Protein AF-A0A0F8YTA8-F1 (afdb_monomer)

Mean predicted aligned error: 19.54 Å

Solvent-accessible surface area (backbone atoms only — not comparable to full-atom values): 17250 Å² total; per-residue (Å²): 142,87,85,76,71,74,65,62,60,63,63,50,64,78,60,64,80,52,54,94,91,43,50,26,46,56,98,83,42,32,31,73,70,29,36,57,67,60,44,35,76,72,58,43,74,63,79,44,73,39,82,94,70,47,30,36,32,28,75,12,65,94,73,44,18,78,34,32,38,34,30,40,41,91,88,75,34,33,26,51,31,43,36,39,27,60,56,67,89,45,48,56,68,58,51,27,68,76,57,69,53,76,77,61,72,44,77,50,62,49,100,83,53,18,26,33,37,34,32,65,86,38,17,37,34,46,33,30,71,29,68,45,79,87,33,45,42,54,32,36,29,30,28,30,70,69,80,64,78,88,80,72,90,68,84,91,66,82,81,48,75,43,45,40,48,54,37,62,53,56,35,36,53,67,36,77,33,42,36,40,39,34,46,42,95,38,41,52,44,17,32,42,33,34,26,50,65,89,51,62,71,87,55,59,67,64,68,47,69,48,66,33,46,34,54,52,74,48,80,45,69,36,53,82,65,67,46,54,26,27,42,36,31,27,47,44,54,74,85,48,54,68,55,63,70,26,62,27,61,67,30,38,31,33,87,57,56,93,47,93,59,41,43,56,48,30,33,47,21,33,43,71,65,38,64,67,55,31,52,52,28,51,74,59,56,38,54,62,77,51,56,45,101,87,67,46,30,29,68,53,32,45,66,67,54,74,78,83,71,92,80,127

Nearest PDB structures (foldseek):
  5gni-assembly1_A  TM=4.867E-01  e=1.541E-02  Homo sapiens
  5tvz-assembly1_A  TM=5.827E-01  e=5.805E-02  Saccharomyces cerevisiae
  2ibb-assembly1_A  TM=4.253E-01  e=1.366E-02  Drosophila melanogaster
  5gni-assembly1_B  TM=5.204E-01  e=1.061E-01  Homo sapiens
  6bcs-assembly1_A  TM=4.724E-01  e=7.388E-02  Homo sapiens

Foldseek 3Di:
DDDPPVPLVVLLPLLVVPDQPALLDDQNQHAPPDAPVNVCVRQNDFPDAPDVRQKTWTDCVVNQFPIWIFGADPPGRGTAKTKTFHPPFAAPVSVCVNQVFDAFPDWDADPVQWIWGHGPCSQKIFTFPHNDRRGTTRIMMNGHSDPDPDDDDDDDDDQDQKEWEWDDQEDEQFDKIKIWIASAPQDQAKKKFKDQPPDDQVDTDDMDGPHRDRTDMDIDTQHNDFHKMKMFIFPDPPVRPRDGSYIYDIRTYHDDQPDVCLLVQCLVCLLVVVVVSVVVSVVSVHDQQDADPVRDGSVRSNVPDPDPDPDD

pLDDT: mean 75.95, std 18.94, range [29.91, 97.25]

Secondary structure (DSSP, 8-state):
---SSTTHHHHHHHHTT--TT-TT-BTTB-TTT-BHHHHHHHH-S-SEEEGGGTEEEE--GGGTEEEEEEEE-TTT-BEEEEEEEESS-B-HHHHHHHHT--S-SEEEE-TTS-EEEEETTTTEEEEESSSSTTSPEEEEEE--S---S---S---------EEEEE-SEE-TT-EEEEEEES----TT-EEEEEETT--TT---SEEE-TT-SSEEEEEEPPSS-EEEEEEEE-STTTTTT-EEEEPPPEEES---SSTTHHHHHHHHHHHT-HHHHHHHHHTT--TT-B-TTS-BHHHHHHS--------

Radius of gyration: 30.87 Å; Cα contacts (8 Å, |Δi|>4): 614; chains: 1; bounding box: 57×60×96 Å

Sequence (312 aa):
MKAGILFAVTFALIFLTVIPGRAGKFAGIEPGRSTKEDVEAVLGAPLSTVSGGERYDYDGKRYQAKVISIRYSPEDFVVESIDIYPIPETFKGEYQDWFALEAPASTQKDERGRLVEYYFPQAVVLHYQGPTDVDPVEYFSHVPFEKREPEKTLEKVETEKSTLIASPSSVRPGDLITVKFSGVPGNPQDWIALYPAEAPGERYGEWYFLEGKTEGELSFTAPEKEGDYQFRLFADWPEGGYEAIAISDLIRVGIKPLTPGLDNELLKAAGEGDMEQVQKTLQARADVNTKGENGWTTVKAARGHVPPNLGV

Structure (mmCIF, N/CA/C/O backbone):
data_AF-A0A0F8YTA8-F1
#
_entry.id   AF-A0A0F8YTA8-F1
#
loop_
_atom_site.group_PDB
_atom_site.id
_atom_site.type_symbol
_atom_site.label_atom_id
_atom_site.label_alt_id
_atom_site.label_comp_id
_atom_site.label_asym_id
_atom_site.label_entity_id
_atom_site.label_seq_id
_atom_site.pdbx_PDB_ins_code
_atom_site.Cartn_x
_atom_site.Cartn_y
_atom_site.Cartn_z
_atom_site.occupancy
_atom_site.B_iso_or_equiv
_atom_site.auth_seq_id
_atom_site.auth_comp_id
_atom_site.auth_asym_id
_atom_site.auth_atom_id
_atom_site.pdbx_PDB_model_num
ATOM 1 N N . MET A 1 1 ? -27.019 -39.966 24.823 1.00 39.81 1 MET A N 1
ATOM 2 C CA . MET A 1 1 ? -25.938 -38.965 24.710 1.00 39.81 1 MET A CA 1
ATOM 3 C C . MET A 1 1 ? -26.391 -37.867 23.759 1.00 39.81 1 MET A C 1
ATOM 5 O O . MET A 1 1 ? -26.332 -38.036 22.553 1.00 39.81 1 MET A O 1
ATOM 9 N N . LYS A 1 2 ? -26.961 -36.796 24.316 1.00 37.22 2 LYS A N 1
ATOM 10 C CA . LYS A 1 2 ? -27.379 -35.566 23.630 1.00 37.22 2 LYS A CA 1
ATOM 11 C C . LYS A 1 2 ? -26.859 -34.424 24.505 1.00 37.22 2 LYS A C 1
ATOM 13 O O . LYS A 1 2 ? -27.434 -34.200 25.561 1.00 37.22 2 LYS A O 1
ATOM 18 N N . ALA A 1 3 ? -25.743 -33.802 24.128 1.00 34.22 3 ALA A N 1
ATOM 19 C CA . ALA A 1 3 ? -25.192 -32.637 24.838 1.00 34.22 3 ALA A CA 1
ATOM 20 C C . ALA A 1 3 ? -24.273 -31.735 23.979 1.00 34.22 3 ALA A C 1
ATOM 22 O O . ALA A 1 3 ? -23.683 -30.813 24.517 1.00 34.22 3 ALA A O 1
ATOM 23 N N . GLY A 1 4 ? -24.143 -31.969 22.663 1.00 35.22 4 GLY A N 1
ATOM 24 C CA . GLY A 1 4 ? -23.182 -31.234 21.818 1.00 35.22 4 GLY A CA 1
ATOM 25 C C . GLY A 1 4 ? -23.765 -30.172 20.878 1.00 35.22 4 GLY A C 1
ATOM 26 O O . GLY A 1 4 ? -23.019 -29.361 20.355 1.00 35.22 4 GLY A O 1
ATOM 27 N N . ILE A 1 5 ? -25.082 -30.149 20.646 1.00 36.03 5 ILE A N 1
ATOM 28 C CA . ILE A 1 5 ? -25.677 -29.336 19.560 1.00 36.03 5 ILE A CA 1
ATOM 29 C C . ILE A 1 5 ? -26.235 -27.992 20.064 1.00 36.03 5 ILE A C 1
ATOM 31 O O . ILE A 1 5 ? -26.462 -27.082 19.279 1.00 36.03 5 ILE A O 1
ATOM 35 N N . LEU A 1 6 ? -26.409 -27.811 21.378 1.00 30.12 6 LEU A N 1
ATOM 36 C CA . LEU A 1 6 ? -27.040 -26.598 21.917 1.00 30.12 6 LEU A CA 1
ATOM 37 C C . LEU A 1 6 ? -26.064 -25.426 22.149 1.00 30.12 6 LEU A C 1
ATOM 39 O O . LEU A 1 6 ? -26.522 -24.309 22.345 1.00 30.12 6 LEU A O 1
ATOM 43 N N . PHE A 1 7 ? -24.743 -25.647 22.113 1.00 39.44 7 PHE A N 1
ATOM 44 C CA . PHE A 1 7 ? -23.749 -24.584 22.347 1.00 39.44 7 PHE A CA 1
ATOM 45 C C . PHE A 1 7 ? -23.349 -23.834 21.065 1.00 39.44 7 PHE A C 1
ATOM 47 O O . PHE A 1 7 ? -23.161 -22.622 21.102 1.00 39.44 7 PHE A O 1
ATOM 54 N N . ALA A 1 8 ? -23.311 -24.519 19.916 1.00 37.81 8 ALA A N 1
ATOM 55 C CA . ALA A 1 8 ? -23.006 -23.896 18.624 1.00 37.81 8 ALA A CA 1
ATOM 56 C C . ALA A 1 8 ? -24.119 -22.941 18.141 1.00 37.81 8 ALA A C 1
ATOM 58 O O . ALA A 1 8 ? -23.845 -21.931 17.498 1.00 37.81 8 ALA A O 1
ATOM 59 N N . VAL A 1 9 ? -25.380 -23.216 18.501 1.00 33.34 9 VAL A N 1
ATOM 60 C CA . VAL A 1 9 ? -26.543 -22.424 18.056 1.00 33.34 9 VAL A CA 1
ATOM 61 C C . VAL A 1 9 ? -26.575 -21.029 18.698 1.00 33.34 9 VAL A C 1
ATOM 63 O O . VAL A 1 9 ? -27.023 -20.077 18.065 1.00 33.34 9 VAL A O 1
ATOM 66 N N . THR A 1 10 ? -26.052 -20.865 19.916 1.00 40.88 10 THR A N 1
ATOM 67 C CA . THR A 1 10 ? -26.002 -19.554 20.588 1.00 40.88 10 THR A CA 1
ATOM 68 C C . THR A 1 10 ? -24.860 -18.676 20.064 1.00 40.88 10 THR A C 1
ATOM 70 O O . THR A 1 10 ? -24.992 -17.456 20.045 1.00 40.88 10 THR A O 1
ATOM 73 N N . PHE A 1 11 ? -23.762 -19.287 19.600 1.00 44.81 11 PHE A N 1
ATOM 74 C CA . PHE A 1 11 ? -22.582 -18.584 19.082 1.00 44.81 11 PHE A CA 1
ATOM 75 C C . PHE A 1 11 ? -22.848 -17.937 17.713 1.00 44.81 11 PHE A C 1
ATOM 77 O O . PHE A 1 11 ? -22.485 -16.784 17.489 1.00 44.81 11 PHE A O 1
ATOM 84 N N . ALA A 1 12 ? -23.584 -18.631 16.837 1.00 43.88 12 ALA A N 1
ATOM 85 C CA . ALA A 1 12 ? -23.974 -18.108 15.528 1.00 43.88 12 ALA A CA 1
ATOM 86 C C . ALA A 1 12 ? -24.919 -16.891 15.621 1.00 43.88 12 ALA A C 1
ATOM 88 O O . ALA A 1 12 ? -24.873 -16.008 14.770 1.00 43.88 12 ALA A O 1
ATOM 89 N N . LEU A 1 13 ? -25.763 -16.807 16.660 1.00 39.72 13 LEU A N 1
ATOM 90 C CA . LEU A 1 13 ? -26.847 -15.817 16.745 1.00 39.72 13 LEU A CA 1
ATOM 91 C C . LEU A 1 13 ? -26.382 -14.366 16.982 1.00 39.72 13 LEU A C 1
ATOM 93 O O . LEU A 1 13 ? -27.148 -13.446 16.708 1.00 39.72 13 LEU A O 1
ATOM 97 N N . ILE A 1 14 ? -25.144 -14.144 17.442 1.00 48.53 14 ILE A N 1
ATOM 98 C CA . ILE A 1 14 ? -24.595 -12.791 17.678 1.00 48.53 14 ILE A CA 1
ATOM 99 C C . ILE A 1 14 ? -23.865 -12.244 16.434 1.00 48.53 14 ILE A C 1
ATOM 101 O O . ILE A 1 14 ? -23.824 -11.031 16.242 1.00 48.53 14 ILE A O 1
ATOM 105 N N . PHE A 1 15 ? -23.397 -13.116 15.533 1.00 45.66 15 PHE A N 1
ATOM 106 C CA . PHE A 1 15 ? -22.868 -12.738 14.212 1.00 45.66 15 PHE A CA 1
ATOM 107 C C . PHE A 1 15 ? -23.935 -12.794 13.093 1.00 45.66 15 PHE A C 1
ATOM 109 O O . PHE A 1 15 ? -23.676 -12.406 11.959 1.00 45.66 15 PHE A O 1
ATOM 116 N N . LEU A 1 16 ? -25.174 -13.204 13.393 1.00 35.91 16 LEU A N 1
ATOM 117 C CA . LEU A 1 16 ? -26.248 -13.459 12.413 1.00 35.91 16 LEU A CA 1
ATOM 118 C C . LEU A 1 16 ? -26.989 -12.217 11.879 1.00 35.91 16 LEU A C 1
ATOM 120 O O . LEU A 1 16 ? -28.078 -12.335 11.320 1.00 35.91 16 LEU A O 1
ATOM 124 N N . THR A 1 17 ? -26.401 -11.026 11.987 1.00 40.06 17 THR A N 1
ATOM 125 C CA . THR A 1 17 ? -26.752 -9.908 11.090 1.00 40.06 17 THR A CA 1
ATOM 126 C C . THR A 1 17 ? -25.738 -9.728 9.959 1.00 40.06 17 THR A C 1
ATOM 128 O O . THR A 1 17 ? -25.807 -8.742 9.224 1.00 40.06 17 THR A O 1
ATOM 131 N N . VAL A 1 18 ? -24.829 -10.691 9.756 1.00 41.81 18 VAL A N 1
ATOM 132 C CA . VAL A 1 18 ? -24.043 -10.792 8.523 1.00 41.81 18 VAL A CA 1
ATOM 133 C C . VAL A 1 18 ? -24.989 -11.217 7.400 1.00 41.81 18 VAL A C 1
ATOM 135 O O . VAL A 1 18 ? -25.277 -12.391 7.180 1.00 41.81 18 VAL A O 1
ATOM 138 N N . ILE A 1 19 ? -25.514 -10.222 6.688 1.00 41.28 19 ILE A N 1
ATOM 139 C CA . ILE A 1 19 ? -26.103 -10.432 5.366 1.00 41.28 19 ILE A CA 1
ATOM 140 C C . ILE A 1 19 ? -24.981 -11.025 4.497 1.00 41.28 19 ILE A C 1
ATOM 142 O O . ILE A 1 19 ? -23.899 -10.424 4.465 1.00 41.28 19 ILE A O 1
ATOM 146 N N . PRO A 1 20 ? -25.186 -12.165 3.809 1.00 38.88 20 PRO A N 1
ATOM 147 C CA . PRO A 1 20 ? -24.180 -12.717 2.905 1.00 38.88 20 PRO A CA 1
ATOM 148 C C . PRO A 1 20 ? -23.739 -11.621 1.923 1.00 38.88 20 PRO A C 1
ATOM 150 O O . PRO A 1 20 ? -24.556 -11.077 1.182 1.00 38.88 20 PRO A O 1
ATOM 153 N N . GLY A 1 21 ? -22.464 -11.224 2.018 1.00 41.56 21 GLY A N 1
ATOM 154 C CA . GLY A 1 21 ? -21.885 -10.070 1.316 1.00 41.56 21 GLY A CA 1
ATOM 155 C C . GLY A 1 21 ? -21.376 -8.912 2.195 1.00 41.56 21 GLY A C 1
ATOM 156 O O . GLY A 1 21 ? -20.874 -7.938 1.641 1.00 41.56 21 GLY A O 1
ATOM 157 N N . ARG A 1 22 ? -21.483 -8.969 3.536 1.00 52.34 22 ARG A N 1
ATOM 158 C CA . ARG A 1 22 ? -20.999 -7.903 4.450 1.00 52.34 22 ARG A CA 1
ATOM 159 C C . ARG A 1 22 ? -20.272 -8.411 5.706 1.00 52.34 22 ARG A C 1
ATOM 161 O O . ARG A 1 22 ? -20.520 -7.923 6.805 1.00 52.34 22 ARG A O 1
ATOM 168 N N . ALA A 1 23 ? -19.345 -9.357 5.557 1.00 56.25 23 ALA A N 1
ATOM 169 C CA . ALA A 1 23 ? -18.494 -9.804 6.667 1.00 56.25 23 ALA A CA 1
ATOM 170 C C . ALA A 1 23 ? -17.517 -8.714 7.169 1.00 56.25 23 ALA A C 1
ATOM 172 O O . ALA A 1 23 ? -16.942 -8.865 8.236 1.00 56.25 23 ALA A O 1
ATOM 173 N N . GLY A 1 24 ? -17.382 -7.578 6.473 1.00 62.28 24 GLY A N 1
ATOM 174 C CA . GLY A 1 24 ? -16.519 -6.463 6.882 1.00 62.28 24 GLY A CA 1
ATOM 175 C C . GLY A 1 24 ? -17.041 -5.600 8.036 1.00 62.28 24 GLY A C 1
ATOM 176 O O . GLY A 1 24 ? -16.355 -4.663 8.417 1.00 62.28 24 GLY A O 1
ATOM 177 N N . LYS A 1 25 ? -18.234 -5.858 8.594 1.00 79.88 25 LYS A N 1
ATOM 178 C CA . LYS A 1 25 ? -18.780 -5.079 9.723 1.00 79.88 25 LYS A CA 1
ATOM 179 C C . LYS A 1 25 ? -18.855 -5.908 10.996 1.00 79.88 25 LYS A C 1
ATOM 181 O O . LYS A 1 25 ? -19.259 -7.067 10.957 1.00 79.88 25 LYS A O 1
ATOM 186 N N . PHE A 1 26 ? -18.611 -5.264 12.131 1.00 86.19 26 PHE A N 1
ATOM 187 C CA . PHE A 1 26 ? -18.769 -5.855 13.453 1.00 86.19 26 PHE A CA 1
ATOM 188 C C . PHE A 1 26 ? -19.766 -5.050 14.285 1.00 86.19 26 PHE A C 1
ATOM 190 O O . PHE A 1 26 ? -19.549 -3.874 14.544 1.00 86.19 26 PHE A O 1
ATOM 197 N N . ALA A 1 27 ? -20.880 -5.664 14.697 1.00 84.81 27 ALA A N 1
ATOM 198 C CA . ALA A 1 27 ? -21.917 -5.005 15.505 1.00 84.81 27 ALA A CA 1
ATOM 199 C C . ALA A 1 27 ? -22.425 -3.654 14.931 1.00 84.81 27 ALA A C 1
ATOM 201 O O . ALA A 1 27 ? -22.870 -2.784 15.673 1.00 84.81 27 ALA A O 1
ATOM 202 N N . GLY A 1 28 ? -22.367 -3.479 13.604 1.00 82.88 28 GLY A N 1
ATOM 203 C CA . GLY A 1 28 ? -22.714 -2.230 12.912 1.00 82.88 28 GLY A CA 1
ATOM 204 C C . GLY A 1 28 ? -21.542 -1.265 12.694 1.00 82.88 28 GLY A C 1
ATOM 205 O O . GLY A 1 28 ? -21.668 -0.368 11.865 1.00 82.88 28 GLY A O 1
ATOM 206 N N . ILE A 1 29 ? -20.405 -1.494 13.354 1.00 88.88 29 ILE A N 1
ATOM 207 C CA . ILE A 1 29 ? -19.149 -0.767 13.160 1.00 88.88 29 ILE A CA 1
ATOM 208 C C . ILE A 1 29 ? -18.513 -1.243 11.851 1.00 88.88 29 ILE A C 1
ATOM 210 O O . ILE A 1 29 ? -18.324 -2.443 11.636 1.00 88.88 29 ILE A O 1
ATOM 214 N N . GLU A 1 30 ? -18.207 -0.306 10.962 1.00 87.69 30 GLU A N 1
ATOM 215 C CA . GLU A 1 30 ? -17.629 -0.554 9.643 1.00 87.69 30 GLU A CA 1
ATOM 216 C C . GLU A 1 30 ? -16.234 0.084 9.573 1.00 87.69 30 GLU A C 1
ATOM 218 O O . GLU A 1 30 ? -16.134 1.314 9.570 1.00 87.69 30 GLU A O 1
ATOM 223 N N . PRO A 1 31 ? -15.153 -0.715 9.513 1.00 84.12 31 PRO A N 1
ATOM 224 C CA . PRO A 1 31 ? -13.820 -0.199 9.237 1.00 84.12 31 PRO A CA 1
ATOM 225 C C . PRO A 1 31 ? -13.795 0.631 7.946 1.00 84.12 31 PRO A C 1
ATOM 227 O O . PRO A 1 31 ? -14.411 0.262 6.944 1.00 84.12 31 PRO A O 1
ATOM 230 N N . GLY A 1 32 ? -13.100 1.766 7.989 1.00 81.62 32 GLY A N 1
ATOM 231 C CA . GLY A 1 32 ? -13.041 2.777 6.933 1.00 81.62 32 GLY A CA 1
ATOM 232 C C . GLY A 1 32 ? -14.217 3.759 6.921 1.00 81.62 32 GLY A C 1
ATOM 233 O O . GLY A 1 32 ? -14.220 4.675 6.106 1.00 81.62 32 GLY A O 1
ATOM 234 N N . ARG A 1 33 ? -15.228 3.593 7.790 1.00 83.62 33 ARG A N 1
ATOM 235 C CA . ARG A 1 33 ? -16.385 4.510 7.859 1.00 83.62 33 ARG A CA 1
ATOM 236 C C . ARG A 1 33 ? -16.791 4.925 9.263 1.00 83.62 33 ARG A C 1
ATOM 238 O O . ARG A 1 33 ? -17.142 6.080 9.464 1.00 83.62 33 ARG A O 1
ATOM 245 N N . SER A 1 34 ? -16.810 3.995 10.210 1.00 86.62 34 SER A N 1
ATOM 246 C CA . SER A 1 34 ? -17.193 4.297 11.585 1.00 86.62 34 SER A CA 1
ATOM 247 C C . SER A 1 34 ? -16.107 5.104 12.279 1.00 86.62 34 SER A C 1
ATOM 249 O O . SER A 1 34 ? -14.920 4.821 12.128 1.00 86.62 34 SER A O 1
ATOM 251 N N . THR A 1 35 ? -16.526 6.085 13.062 1.00 89.06 35 THR A N 1
ATOM 252 C CA . THR A 1 35 ? -15.661 6.905 13.909 1.00 89.06 35 THR A CA 1
ATOM 253 C C . THR A 1 35 ? -15.545 6.302 15.305 1.00 89.06 35 THR A C 1
ATOM 255 O O . THR A 1 35 ? -16.308 5.413 15.694 1.00 89.06 35 THR A O 1
ATOM 258 N N . LYS A 1 36 ? -14.620 6.821 16.111 1.00 87.56 36 LYS A N 1
ATOM 259 C CA . LYS A 1 36 ? -14.536 6.483 17.536 1.00 87.56 36 LYS A CA 1
ATOM 260 C C . LYS A 1 36 ? -15.831 6.764 18.311 1.00 87.56 36 LYS A C 1
ATOM 262 O O . LYS A 1 36 ? -16.164 5.990 19.204 1.00 87.56 36 LYS A O 1
ATOM 267 N N . GLU A 1 37 ? -16.581 7.809 17.961 1.00 87.56 37 GLU A N 1
ATOM 268 C CA . GLU A 1 37 ? -17.878 8.097 18.591 1.00 87.56 37 GLU A CA 1
ATOM 269 C C . GLU A 1 37 ? -18.904 6.994 18.291 1.00 87.56 37 GLU A C 1
ATOM 271 O O . GLU A 1 37 ? -19.570 6.504 19.205 1.00 87.56 37 GLU A O 1
ATOM 276 N N . ASP A 1 38 ? -18.966 6.525 17.039 1.00 91.56 38 ASP A N 1
ATOM 277 C CA . ASP A 1 38 ? -19.830 5.401 16.651 1.00 91.56 38 ASP A CA 1
ATOM 278 C C . ASP A 1 38 ? -19.472 4.125 17.421 1.00 91.56 38 ASP A C 1
ATOM 280 O O . ASP A 1 38 ? -20.350 3.380 17.864 1.00 91.56 38 ASP A O 1
ATOM 284 N N . VAL A 1 39 ? -18.173 3.871 17.610 1.00 92.56 39 VAL A N 1
ATOM 285 C CA . VAL A 1 39 ? -17.699 2.727 18.394 1.00 92.56 39 VAL A CA 1
ATOM 286 C C . VAL A 1 39 ? -18.116 2.856 19.851 1.00 92.56 39 VAL A C 1
ATOM 288 O O . VAL A 1 39 ? -18.654 1.902 20.409 1.00 92.56 39 VAL A O 1
ATOM 291 N N . GLU A 1 40 ? -17.895 4.010 20.478 1.00 91.62 40 GLU A N 1
ATOM 292 C CA . GLU A 1 40 ? -18.234 4.221 21.888 1.00 91.62 40 GLU A CA 1
ATOM 293 C C . GLU A 1 40 ? -19.752 4.172 22.129 1.00 91.62 40 GLU A C 1
ATOM 295 O O . GLU A 1 40 ? -20.191 3.705 23.183 1.00 91.62 40 GLU A O 1
ATOM 300 N N . ALA A 1 41 ? -20.570 4.525 21.133 1.00 90.44 41 ALA A N 1
ATOM 301 C CA . ALA A 1 41 ? -22.018 4.324 21.174 1.00 90.44 41 ALA A CA 1
ATOM 302 C C . ALA A 1 41 ? -22.427 2.834 21.182 1.00 90.44 41 ALA A C 1
ATOM 304 O O . ALA A 1 41 ? -23.476 2.482 21.730 1.00 90.44 41 ALA A O 1
ATOM 305 N N . VAL A 1 42 ? -21.612 1.947 20.598 1.00 91.62 42 VAL A N 1
ATOM 306 C CA . VAL A 1 42 ? -21.887 0.501 20.481 1.00 91.62 42 VAL A CA 1
ATOM 307 C C . VAL A 1 42 ? -21.224 -0.319 21.595 1.00 91.62 42 VAL A C 1
ATOM 309 O O . VAL A 1 42 ? -21.844 -1.238 22.143 1.00 91.62 42 VAL A O 1
ATOM 312 N N . LEU A 1 43 ? -19.966 -0.017 21.917 1.00 90.38 43 LEU A N 1
ATOM 313 C CA . LEU A 1 43 ? -19.116 -0.779 22.840 1.00 90.38 43 LEU A CA 1
ATOM 314 C C . LEU A 1 43 ? -18.946 -0.107 24.209 1.00 90.38 43 LEU A C 1
ATOM 316 O O . LEU A 1 43 ? -18.491 -0.762 25.145 1.00 90.38 43 LEU A O 1
ATOM 320 N N . GLY A 1 44 ? -19.340 1.159 24.353 1.00 91.75 44 GLY A N 1
ATOM 321 C CA . GLY A 1 44 ? -19.045 1.965 25.535 1.00 91.75 44 GLY A CA 1
ATOM 322 C C . GLY A 1 44 ? -17.622 2.528 25.521 1.00 91.75 44 GLY A C 1
ATOM 323 O O . GLY A 1 44 ? -16.909 2.451 24.523 1.00 91.75 44 GLY A O 1
ATOM 324 N N . ALA A 1 45 ? -17.205 3.108 26.647 1.00 89.88 45 ALA A N 1
ATOM 325 C CA . ALA A 1 45 ? -15.868 3.678 26.789 1.00 89.88 45 ALA A CA 1
ATOM 326 C C . ALA A 1 45 ? -14.770 2.593 26.724 1.00 89.88 45 ALA A C 1
ATOM 328 O O . ALA A 1 45 ? -14.986 1.479 27.215 1.00 89.88 45 ALA A O 1
ATOM 329 N N . PRO A 1 46 ? -13.581 2.909 26.176 1.00 91.19 46 PRO A N 1
ATOM 330 C CA . PRO A 1 46 ? -12.467 1.969 26.149 1.00 91.19 46 PRO A CA 1
ATOM 331 C C . PRO A 1 46 ? -11.975 1.640 27.567 1.00 91.19 46 PRO A C 1
ATOM 333 O O . PRO A 1 46 ? -11.914 2.502 28.444 1.00 91.19 46 PRO A O 1
ATOM 336 N N . LEU A 1 47 ? -11.585 0.383 27.776 1.00 86.31 47 LEU A N 1
ATOM 337 C CA . LEU A 1 47 ? -10.968 -0.124 29.003 1.00 86.31 47 LEU A CA 1
ATOM 338 C C . LEU A 1 47 ? -9.536 0.392 29.171 1.00 86.31 47 LEU A C 1
ATOM 340 O O . LEU A 1 47 ? -9.109 0.699 30.284 1.00 86.31 47 LEU A O 1
ATOM 344 N N . SER A 1 48 ? -8.793 0.474 28.067 1.00 79.12 48 SER A N 1
ATOM 345 C CA . SER A 1 48 ? -7.416 0.964 28.047 1.00 79.12 48 SER A CA 1
ATOM 346 C C . SER A 1 48 ? -7.005 1.462 26.666 1.00 79.12 48 SER A C 1
ATOM 348 O O . SER A 1 48 ? -7.561 1.068 25.642 1.00 79.12 48 SER A O 1
ATOM 350 N N . THR A 1 49 ? -5.974 2.301 26.661 1.00 75.88 49 THR A N 1
ATOM 351 C CA . THR A 1 49 ? -5.239 2.698 25.462 1.00 75.88 49 THR A CA 1
ATOM 352 C C . THR A 1 49 ? -3.928 1.920 25.421 1.00 75.88 49 THR A C 1
ATOM 354 O O . THR A 1 49 ? -3.188 1.902 26.407 1.00 75.88 49 THR A O 1
ATOM 357 N N . VAL A 1 50 ? -3.638 1.284 24.293 1.00 61.50 50 VAL A N 1
ATOM 358 C CA . VAL A 1 50 ? -2.455 0.445 24.068 1.00 61.50 50 VAL A CA 1
ATOM 359 C C . VAL A 1 50 ? -1.614 1.059 22.945 1.00 61.50 50 VAL A C 1
ATOM 361 O O . VAL A 1 50 ? -2.105 1.861 22.150 1.00 61.50 50 VAL A O 1
ATOM 364 N N . SER A 1 51 ? -0.321 0.726 22.907 1.00 56.62 51 SER A N 1
ATOM 365 C CA . SER A 1 51 ? 0.607 1.167 21.852 1.00 56.62 51 SER A CA 1
ATOM 366 C C . SER A 1 51 ? 0.633 2.688 21.650 1.00 56.62 51 SER A C 1
ATOM 368 O O . SER A 1 51 ? 0.531 3.182 20.538 1.00 56.62 51 SER A O 1
ATOM 370 N N . GLY A 1 52 ? 0.716 3.459 22.740 1.00 56.41 52 GLY A N 1
ATOM 371 C CA . GLY A 1 52 ? 0.938 4.908 22.658 1.00 56.41 52 GLY A CA 1
ATOM 372 C C . GLY A 1 52 ? -0.232 5.749 22.130 1.00 56.41 52 GLY A C 1
ATOM 373 O O . GLY A 1 52 ? -0.026 6.928 21.870 1.00 56.41 52 GLY A O 1
ATOM 374 N N . GLY A 1 53 ? -1.444 5.194 22.006 1.00 62.72 53 GLY A N 1
ATOM 375 C CA . GLY A 1 53 ? -2.607 5.924 21.475 1.00 62.72 53 GLY A CA 1
ATOM 376 C C . GLY A 1 53 ? -3.219 5.310 20.223 1.00 62.72 53 GLY A C 1
ATOM 377 O O . GLY A 1 53 ? -4.341 5.656 19.876 1.00 62.72 53 GLY A O 1
ATOM 378 N N . GLU A 1 54 ? -2.510 4.387 19.576 1.00 67.88 54 GLU A N 1
ATOM 379 C CA . GLU A 1 54 ? -2.913 3.823 18.284 1.00 67.88 54 GLU A CA 1
ATOM 380 C C . GLU A 1 54 ? -4.018 2.769 18.404 1.00 67.88 54 GLU A C 1
ATOM 382 O O . GLU A 1 54 ? -4.807 2.590 17.476 1.00 67.88 54 GLU A O 1
ATOM 387 N N . ARG A 1 55 ? -4.092 2.057 19.538 1.00 81.94 55 ARG A N 1
ATOM 388 C CA . ARG A 1 55 ? -5.114 1.032 19.781 1.00 81.94 55 ARG A CA 1
ATOM 389 C C . ARG A 1 55 ? -5.878 1.279 21.069 1.00 81.94 55 ARG A C 1
ATOM 391 O O . ARG A 1 55 ? -5.311 1.688 22.081 1.00 81.94 55 ARG A O 1
ATOM 398 N N . TYR A 1 56 ? -7.166 0.971 21.035 1.00 87.25 56 TYR A N 1
ATOM 399 C CA . TYR A 1 56 ? -8.065 1.072 22.176 1.00 87.25 56 TYR A CA 1
ATOM 400 C C . TYR A 1 56 ? -8.748 -0.266 22.402 1.00 87.25 56 TYR A C 1
ATOM 402 O O . TYR A 1 56 ? -9.332 -0.838 21.481 1.00 87.25 56 TYR A O 1
ATOM 410 N N . ASP A 1 57 ? -8.686 -0.740 23.637 1.00 91.12 57 ASP A N 1
ATOM 411 C CA . ASP A 1 57 ? -9.275 -2.008 24.035 1.00 91.12 57 ASP A CA 1
ATOM 412 C C . ASP A 1 57 ? -10.656 -1.769 24.643 1.00 91.12 57 ASP A C 1
ATOM 414 O O . ASP A 1 57 ? -10.818 -0.934 25.530 1.00 91.12 57 ASP A O 1
ATOM 418 N N . TYR A 1 58 ? -11.648 -2.521 24.183 1.00 92.75 58 TYR A N 1
ATOM 419 C CA . TYR A 1 58 ? -13.048 -2.449 24.597 1.00 92.75 58 TYR A CA 1
ATOM 420 C C . TYR A 1 58 ? -13.498 -3.774 25.223 1.00 92.75 58 TYR A C 1
ATOM 422 O O . TYR A 1 58 ? -12.933 -4.839 24.943 1.00 92.75 58 TYR A O 1
ATOM 430 N N . ASP A 1 59 ? -14.541 -3.721 26.060 1.00 89.12 59 ASP A N 1
ATOM 431 C CA . ASP A 1 59 ? -15.112 -4.919 26.684 1.00 89.12 59 ASP A CA 1
ATOM 432 C C . ASP A 1 59 ? -15.721 -5.858 25.629 1.00 89.12 59 ASP A C 1
ATOM 434 O O . ASP A 1 59 ? -16.754 -5.582 25.014 1.00 89.12 59 ASP A O 1
ATOM 438 N N . GLY A 1 60 ? -15.074 -7.008 25.441 1.00 88.75 60 GLY A N 1
ATOM 439 C CA . GLY A 1 60 ? -15.498 -8.050 24.513 1.00 88.75 60 GLY A CA 1
ATOM 440 C C . GLY A 1 60 ? -16.545 -9.008 25.076 1.00 88.75 60 GLY A C 1
ATOM 441 O O . GLY A 1 60 ? -17.080 -9.830 24.328 1.00 88.75 60 GLY A O 1
ATOM 442 N N . LYS A 1 61 ? -16.879 -8.932 26.372 1.00 87.62 61 LYS A N 1
ATOM 443 C CA . LYS A 1 61 ? -17.664 -9.966 27.065 1.00 87.62 61 LYS A CA 1
ATOM 444 C C . LYS A 1 61 ? -19.046 -10.185 26.455 1.00 87.62 61 LYS A C 1
ATOM 446 O O . LYS A 1 61 ? -19.494 -11.327 26.355 1.00 87.62 61 LYS A O 1
ATOM 451 N N . ARG A 1 62 ? -19.710 -9.11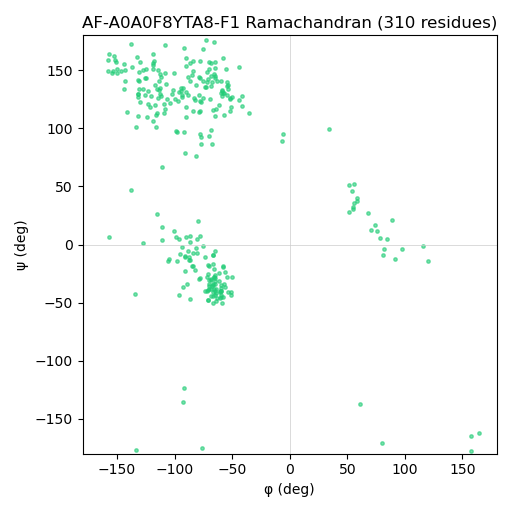1 26.006 1.00 83.56 62 ARG A N 1
ATOM 452 C CA . ARG A 1 62 ? -21.012 -9.184 25.310 1.00 83.56 62 ARG A CA 1
ATOM 453 C C . ARG A 1 62 ? -20.937 -9.982 24.003 1.00 83.56 62 ARG A C 1
ATOM 455 O O . ARG A 1 62 ? -21.941 -10.542 23.574 1.00 83.56 62 ARG A O 1
ATOM 462 N N . TYR A 1 63 ? -19.751 -10.051 23.410 1.00 83.62 63 TYR A N 1
ATOM 463 C CA . TYR A 1 63 ? -19.470 -10.671 22.120 1.00 83.62 63 TYR A CA 1
ATOM 464 C C . TYR A 1 63 ? -18.634 -11.948 22.253 1.00 83.62 63 TYR A C 1
ATOM 466 O O . TYR A 1 63 ? -18.094 -12.425 21.262 1.00 83.62 63 TYR A O 1
ATOM 474 N N . GLN A 1 64 ? -18.530 -12.509 23.467 1.00 83.94 64 GLN A N 1
ATOM 475 C CA . GLN A 1 64 ? -17.723 -13.704 23.750 1.00 83.94 64 GLN A CA 1
ATOM 476 C C . GLN A 1 64 ? -16.254 -13.546 23.325 1.00 83.94 64 GLN A C 1
ATOM 478 O O . GLN A 1 64 ? -15.591 -14.509 22.954 1.00 83.94 64 GLN A O 1
ATOM 483 N N . ALA A 1 65 ? -15.732 -12.325 23.401 1.00 88.62 65 ALA A N 1
ATOM 484 C CA . ALA A 1 65 ? -14.330 -12.027 23.175 1.00 88.62 65 ALA A CA 1
ATOM 485 C C . ALA A 1 65 ? -13.650 -11.677 24.505 1.00 88.62 65 ALA A C 1
ATOM 487 O O . ALA A 1 65 ? -14.266 -11.084 25.393 1.00 88.62 65 ALA A O 1
ATOM 488 N N . LYS A 1 66 ? -12.365 -12.026 24.639 1.00 88.94 66 LYS A N 1
ATOM 489 C CA . LYS A 1 66 ? -11.507 -11.567 25.746 1.00 88.94 66 LYS A CA 1
ATOM 490 C C . LYS A 1 66 ? -11.427 -10.046 25.740 1.00 88.94 66 LYS A C 1
ATOM 492 O O . LYS A 1 66 ? -11.537 -9.417 26.784 1.00 88.94 66 LYS A O 1
ATOM 497 N N . VAL A 1 67 ? -11.234 -9.491 24.548 1.00 90.00 67 VAL A N 1
ATOM 498 C CA . VAL A 1 67 ? -11.099 -8.065 24.277 1.00 90.00 67 VAL A CA 1
ATOM 499 C C . VAL A 1 67 ? -11.436 -7.813 22.810 1.00 90.00 67 VAL A C 1
ATOM 501 O O . VAL A 1 67 ? -11.222 -8.686 21.960 1.00 90.00 67 VAL A O 1
ATOM 504 N N . ILE A 1 68 ? -11.977 -6.632 22.528 1.00 92.75 68 ILE A N 1
ATOM 505 C CA . ILE A 1 68 ? -12.086 -6.087 21.174 1.00 92.75 68 ILE A CA 1
ATOM 506 C C . ILE A 1 68 ? -11.098 -4.930 21.106 1.00 92.75 68 ILE A C 1
ATOM 508 O O . ILE A 1 68 ? -11.277 -3.939 21.808 1.00 92.75 68 ILE A O 1
ATOM 512 N N . SER A 1 69 ? -10.046 -5.062 20.308 1.00 92.25 69 SER A N 1
ATOM 513 C CA . SER A 1 69 ? -9.022 -4.027 20.171 1.00 92.25 69 SER A CA 1
ATOM 514 C C . SER A 1 69 ? -9.212 -3.302 18.851 1.00 92.25 69 SER A C 1
ATOM 516 O O . SER A 1 69 ? -9.149 -3.924 17.793 1.00 92.25 69 SER A O 1
ATOM 518 N N . ILE A 1 70 ? -9.415 -1.990 18.879 1.00 92.94 70 ILE A N 1
ATOM 519 C CA . ILE A 1 70 ? -9.668 -1.188 17.678 1.00 92.94 70 ILE A CA 1
ATOM 520 C C . ILE A 1 70 ? -8.494 -0.256 17.427 1.00 92.94 70 ILE A C 1
ATOM 522 O O . ILE A 1 70 ? -8.057 0.455 18.334 1.00 92.94 70 ILE A O 1
ATOM 526 N N . ARG A 1 71 ? -7.997 -0.268 16.189 1.00 87.69 71 ARG A N 1
ATOM 527 C CA . ARG A 1 71 ? -7.067 0.743 15.687 1.00 87.69 71 ARG A CA 1
ATOM 528 C C . ARG A 1 71 ? -7.859 1.849 15.012 1.00 87.69 71 ARG A C 1
ATOM 530 O O . ARG A 1 71 ? -8.751 1.557 14.214 1.00 87.69 71 ARG A O 1
ATOM 537 N N . TYR A 1 72 ? -7.505 3.090 15.312 1.00 84.19 72 TYR A N 1
ATOM 538 C CA . TYR A 1 72 ? -8.060 4.256 14.639 1.00 84.19 72 TYR A CA 1
ATOM 539 C C . TYR A 1 72 ? -6.984 4.983 13.846 1.00 84.19 72 TYR A C 1
ATOM 541 O O . TYR A 1 72 ? -5.825 5.004 14.260 1.00 84.19 72 TYR A O 1
ATOM 549 N N . SER A 1 73 ? -7.403 5.631 12.765 1.00 81.12 73 SER A N 1
ATOM 550 C CA . SER A 1 73 ? -6.590 6.609 12.056 1.00 81.12 73 SER A CA 1
ATOM 551 C C . SER A 1 73 ? -6.204 7.736 13.023 1.00 81.12 73 SER A C 1
ATOM 553 O O . SER A 1 73 ? -7.065 8.241 13.758 1.00 81.12 73 SER A O 1
ATOM 555 N N . PRO A 1 74 ? -4.925 8.143 13.054 1.00 75.25 74 PRO A N 1
ATOM 556 C CA . PRO A 1 74 ? -4.449 9.169 13.975 1.00 75.25 74 PRO A CA 1
ATOM 557 C C . PRO A 1 74 ? -4.980 10.568 13.635 1.00 75.25 74 PRO A C 1
ATOM 559 O O . PRO A 1 74 ? -4.932 11.455 14.486 1.00 75.25 74 PRO A O 1
ATOM 562 N N . GLU A 1 75 ? -5.459 10.781 12.405 1.00 77.88 75 GLU A N 1
ATOM 563 C CA . GLU A 1 75 ? -5.888 12.097 11.927 1.00 77.88 75 GLU A CA 1
ATOM 564 C C . GLU A 1 75 ? -7.351 12.398 12.265 1.00 77.88 75 GLU A C 1
ATOM 566 O O . GLU A 1 75 ? -7.671 13.487 12.743 1.00 77.88 75 GLU A O 1
ATOM 571 N N . ASP A 1 76 ? -8.239 11.437 12.016 1.00 80.38 76 ASP A N 1
ATOM 572 C CA . ASP A 1 76 ? -9.694 11.625 12.044 1.00 80.38 76 ASP A CA 1
ATOM 573 C C . ASP A 1 76 ? -10.433 10.617 12.937 1.00 80.38 76 ASP A C 1
ATOM 575 O O . ASP A 1 76 ? -11.657 10.672 13.059 1.00 80.38 76 ASP A O 1
ATOM 579 N N . PHE A 1 77 ? -9.702 9.721 13.606 1.00 84.19 77 PHE A N 1
ATOM 580 C CA . PHE A 1 77 ? -10.251 8.670 14.460 1.00 84.19 77 PHE A CA 1
ATOM 581 C C . PHE A 1 77 ? -11.277 7.760 13.760 1.00 84.19 77 PHE A C 1
ATOM 583 O O . PHE A 1 77 ? -12.188 7.225 14.405 1.00 84.19 77 PHE A O 1
ATOM 590 N N . VAL A 1 78 ? -11.132 7.555 12.449 1.00 86.56 78 VAL A N 1
ATOM 591 C CA . VAL A 1 78 ? -11.879 6.529 11.712 1.00 86.56 78 VAL A CA 1
ATOM 592 C C . VAL A 1 78 ? -11.304 5.147 12.024 1.00 86.56 78 VAL A C 1
ATOM 594 O O . VAL A 1 78 ? -10.096 4.977 12.171 1.00 86.56 78 VAL A O 1
ATOM 597 N N . VAL A 1 79 ? -12.168 4.141 12.163 1.00 87.81 79 VAL A N 1
ATOM 598 C CA . VAL A 1 79 ? -11.784 2.753 12.457 1.00 87.81 79 VAL A CA 1
ATOM 599 C C . VAL A 1 79 ? -10.956 2.176 11.307 1.00 87.81 79 VAL A C 1
ATOM 601 O O . VAL A 1 79 ? -11.473 1.982 10.211 1.00 87.81 79 VAL A O 1
ATOM 604 N N . GLU A 1 80 ? -9.700 1.820 11.563 1.00 85.88 80 GLU A N 1
ATOM 605 C CA . GLU A 1 80 ? -8.817 1.157 10.592 1.00 85.88 80 GLU A CA 1
ATOM 606 C C . GLU A 1 80 ? -8.857 -0.367 10.698 1.00 85.88 80 GLU A C 1
ATOM 608 O O . GLU A 1 80 ? -8.746 -1.064 9.694 1.00 85.88 80 GLU A O 1
ATOM 613 N N . SER A 1 81 ? -8.981 -0.912 11.909 1.00 90.31 81 SER A N 1
ATOM 614 C CA . SER A 1 81 ? -9.151 -2.353 12.111 1.00 90.31 81 SER A CA 1
ATOM 615 C C . SER A 1 81 ? -9.862 -2.646 13.423 1.00 90.31 81 SER A C 1
ATOM 617 O O . SER A 1 81 ? -9.691 -1.926 14.410 1.00 90.31 81 SER A O 1
ATOM 619 N N . ILE A 1 82 ? -10.640 -3.727 13.441 1.00 93.19 82 ILE A N 1
ATOM 620 C CA . ILE A 1 82 ? -11.283 -4.261 14.646 1.00 93.19 82 ILE A CA 1
ATOM 621 C C . ILE A 1 82 ? -10.737 -5.667 14.859 1.00 93.19 82 ILE A C 1
ATOM 623 O O . ILE A 1 82 ? -11.114 -6.579 14.127 1.00 93.19 82 ILE A O 1
ATOM 627 N N . ASP A 1 83 ? -9.868 -5.837 15.850 1.00 94.25 83 ASP A N 1
ATOM 628 C CA . ASP A 1 83 ? -9.248 -7.118 16.185 1.00 94.25 83 ASP A CA 1
ATOM 629 C C . ASP A 1 83 ? -10.039 -7.763 17.331 1.00 94.25 83 ASP A C 1
ATOM 631 O O . ASP A 1 83 ? -10.236 -7.164 18.394 1.00 94.25 83 ASP A O 1
ATOM 635 N N . ILE A 1 84 ? -10.517 -8.986 17.116 1.00 93.19 84 ILE A N 1
ATOM 636 C CA . ILE A 1 84 ? -11.389 -9.705 18.046 1.00 93.19 84 ILE A CA 1
ATOM 637 C C . ILE A 1 84 ? -10.674 -10.961 18.532 1.00 93.19 84 ILE A C 1
ATOM 639 O O . ILE A 1 84 ? -10.349 -11.850 17.746 1.00 93.19 84 ILE A O 1
ATOM 643 N N . TYR A 1 85 ? -10.477 -11.045 19.848 1.00 90.44 85 TYR A N 1
ATOM 644 C CA . TYR A 1 85 ? -9.827 -12.173 20.518 1.00 90.44 85 TYR A CA 1
ATOM 645 C C . TYR A 1 85 ? -10.892 -13.121 21.090 1.00 90.44 85 TYR A C 1
ATOM 647 O O . TYR A 1 85 ? -11.411 -12.850 22.178 1.00 90.44 85 TYR A O 1
ATOM 655 N N . PRO A 1 86 ? -11.263 -14.210 20.396 1.00 87.38 86 PRO A N 1
ATOM 656 C CA . PRO A 1 86 ? -12.421 -15.033 20.751 1.00 87.38 86 PRO A CA 1
ATOM 657 C C . PRO A 1 86 ? -12.234 -15.851 22.043 1.00 87.38 86 PRO A C 1
ATOM 659 O O . PRO A 1 86 ? -11.120 -16.174 22.472 1.00 87.38 86 PRO A O 1
ATOM 662 N N . ILE A 1 87 ? -13.364 -16.221 22.651 1.00 82.44 87 ILE A N 1
ATOM 663 C CA . ILE A 1 87 ? -13.494 -17.273 23.666 1.00 82.44 87 ILE A CA 1
ATOM 664 C C . ILE A 1 87 ? -14.680 -18.174 23.267 1.00 82.44 87 ILE A C 1
ATOM 666 O O . ILE A 1 87 ? -15.788 -17.658 23.122 1.00 82.44 87 ILE A O 1
ATOM 670 N N . PRO A 1 88 ? -14.518 -19.509 23.175 1.00 86.12 88 PRO A N 1
ATOM 671 C CA . PRO A 1 88 ? -13.301 -20.284 23.419 1.00 86.12 88 PRO A CA 1
ATOM 672 C C . PRO A 1 88 ? -12.291 -20.173 22.265 1.00 86.12 88 PRO A C 1
ATOM 674 O O . PRO A 1 88 ? -12.469 -19.417 21.314 1.00 86.12 88 PRO A O 1
ATOM 677 N N . GLU A 1 89 ? -11.205 -20.931 22.375 1.00 85.94 89 GLU A N 1
ATOM 678 C CA . GLU A 1 89 ? -10.281 -21.156 21.268 1.00 85.94 89 GLU A CA 1
ATOM 679 C C . GLU A 1 89 ? -11.030 -21.674 20.030 1.00 85.94 89 GLU A C 1
ATOM 681 O O . GLU A 1 89 ? -11.904 -22.532 20.145 1.00 85.94 89 GLU A O 1
ATOM 686 N N . THR A 1 90 ? -10.726 -21.092 18.870 1.00 89.69 90 THR A N 1
ATOM 687 C CA . THR A 1 90 ? -11.495 -21.260 17.631 1.00 89.69 90 THR A CA 1
ATOM 688 C C . THR A 1 90 ? -10.548 -21.589 16.479 1.00 89.69 90 THR A C 1
ATOM 690 O O . THR A 1 90 ? -9.460 -21.014 16.398 1.00 89.69 90 THR A O 1
ATOM 693 N N . PHE A 1 91 ? -10.955 -22.484 15.580 1.00 94.19 91 PHE A N 1
ATOM 694 C CA . PHE A 1 91 ? -10.161 -22.906 14.428 1.00 94.19 91 PHE A CA 1
ATOM 695 C C . PHE A 1 91 ? -10.729 -22.346 13.119 1.00 94.19 91 PHE A C 1
ATOM 697 O O . PHE A 1 91 ? -11.784 -21.717 13.074 1.00 94.19 91 PHE A O 1
ATOM 704 N N . LYS A 1 92 ? -9.983 -22.531 12.025 1.00 93.81 92 LYS A N 1
ATOM 705 C CA . LYS A 1 92 ? -10.322 -22.013 10.691 1.00 93.81 92 LYS A CA 1
ATOM 706 C C . LYS A 1 92 ? -11.723 -22.421 10.222 1.00 93.81 92 LYS A C 1
ATOM 708 O O . LYS A 1 92 ? -12.422 -21.592 9.647 1.00 93.81 92 LYS A O 1
ATOM 713 N N . GLY A 1 93 ? -12.125 -23.669 10.472 1.00 90.00 93 GLY A N 1
ATOM 714 C CA . GLY A 1 93 ? -13.403 -24.213 9.999 1.00 90.00 93 GLY A CA 1
ATOM 715 C C . GLY A 1 93 ? -14.606 -23.431 10.521 1.00 90.00 93 GLY A C 1
ATOM 716 O O . GLY A 1 93 ? -15.524 -23.125 9.767 1.00 90.00 93 GLY A O 1
ATOM 717 N N . GLU A 1 94 ? -14.561 -23.006 11.780 1.00 88.12 94 GLU A N 1
ATOM 718 C CA . GLU A 1 94 ? -15.611 -22.191 12.376 1.00 88.12 94 GLU A CA 1
ATOM 719 C C . GLU A 1 94 ? -15.738 -20.826 11.687 1.00 88.12 94 GLU A C 1
ATOM 721 O O . GLU A 1 94 ? -16.847 -20.394 11.388 1.00 88.12 94 GLU A O 1
ATOM 726 N N . TYR A 1 95 ? -14.624 -20.166 11.355 1.00 90.31 95 TYR A N 1
ATOM 727 C CA . TYR A 1 95 ? -14.654 -18.898 10.615 1.00 90.31 95 TYR A CA 1
ATOM 728 C C . TYR A 1 95 ? -15.146 -19.064 9.180 1.00 90.31 95 TYR A C 1
ATOM 730 O O . TYR A 1 95 ? -15.855 -18.189 8.676 1.00 90.31 95 TYR A O 1
ATOM 738 N N . GLN A 1 96 ? -14.798 -20.179 8.531 1.00 89.75 96 GLN A N 1
ATOM 739 C CA . GLN A 1 96 ? -15.326 -20.523 7.212 1.00 89.75 96 GLN A CA 1
ATOM 740 C C . GLN A 1 96 ? -16.849 -20.640 7.251 1.00 89.75 96 GLN A C 1
ATOM 742 O O . GLN A 1 96 ? -17.512 -20.058 6.394 1.00 89.75 96 GLN A O 1
ATOM 747 N N . ASP A 1 97 ? -17.401 -21.281 8.281 1.00 84.38 97 ASP A N 1
ATOM 748 C CA . ASP A 1 97 ? -18.848 -21.380 8.472 1.00 84.38 97 ASP A CA 1
ATOM 749 C C . ASP A 1 97 ? -19.487 -20.025 8.822 1.00 84.38 97 ASP A C 1
ATOM 751 O O . ASP A 1 97 ? -20.530 -19.666 8.273 1.00 84.38 97 ASP A O 1
ATOM 755 N N . TRP A 1 98 ? -18.877 -19.247 9.723 1.00 82.56 98 TRP A N 1
ATOM 756 C CA . TRP A 1 98 ? -19.450 -17.984 10.210 1.00 82.56 98 TRP A CA 1
ATOM 757 C C . TRP A 1 98 ? -19.462 -16.878 9.158 1.00 82.56 98 TRP A C 1
ATOM 759 O O . TRP A 1 98 ? -20.420 -16.106 9.091 1.00 82.56 98 TRP A O 1
ATOM 769 N N . PHE A 1 99 ? -18.411 -16.789 8.345 1.00 83.75 99 PHE A N 1
ATOM 770 C CA . PHE A 1 99 ? -18.235 -15.706 7.375 1.00 83.75 99 PHE A CA 1
ATOM 771 C C . PHE A 1 99 ? -18.356 -16.159 5.919 1.00 83.75 99 PHE A C 1
ATOM 773 O O . PHE A 1 99 ? -18.176 -15.335 5.021 1.00 83.75 99 PHE A O 1
ATOM 780 N N . ALA A 1 100 ? -18.674 -17.437 5.677 1.00 85.62 100 ALA A N 1
ATOM 781 C CA . ALA A 1 100 ? -18.653 -18.043 4.347 1.00 85.62 100 ALA A CA 1
ATOM 782 C C . ALA A 1 100 ? -17.302 -17.797 3.644 1.00 85.62 100 ALA A C 1
ATOM 784 O O . ALA A 1 100 ? -17.247 -17.267 2.530 1.00 85.62 100 ALA A O 1
ATOM 785 N N . LEU A 1 101 ? -16.202 -18.108 4.343 1.00 86.38 101 LEU A N 1
ATOM 786 C CA . LEU A 1 101 ? -14.851 -17.945 3.801 1.00 86.38 101 LEU A CA 1
ATOM 787 C C . LEU A 1 101 ? -14.518 -19.107 2.861 1.00 86.38 101 LEU A C 1
ATOM 789 O O . LEU A 1 101 ? -14.636 -20.273 3.235 1.00 86.38 101 LEU A O 1
ATOM 793 N N . GLU A 1 102 ? -14.061 -18.776 1.656 1.00 87.88 102 GLU A N 1
ATOM 794 C CA . GLU A 1 102 ? -13.560 -19.750 0.683 1.00 87.88 102 GLU A CA 1
ATOM 795 C C . GLU A 1 102 ? -12.034 -19.911 0.816 1.00 87.88 102 GLU A C 1
ATOM 797 O O . GLU A 1 102 ? -11.509 -20.033 1.924 1.00 87.88 102 GLU A O 1
ATOM 802 N N . ALA A 1 103 ? -11.298 -19.941 -0.298 1.00 88.75 103 ALA A N 1
ATOM 803 C CA . ALA A 1 103 ? -9.844 -19.881 -0.272 1.00 88.75 103 ALA A CA 1
ATOM 804 C C . ALA A 1 103 ? -9.373 -18.471 0.136 1.00 88.75 103 ALA A C 1
ATOM 806 O O . ALA A 1 103 ? -9.979 -17.483 -0.290 1.00 88.75 103 ALA A O 1
ATOM 807 N N . PRO A 1 104 ? -8.292 -18.350 0.926 1.00 85.94 104 PRO A N 1
ATOM 808 C CA . PRO A 1 104 ? -7.728 -17.047 1.240 1.00 85.94 104 PRO A CA 1
ATOM 809 C C . PRO A 1 104 ? -7.217 -16.370 -0.038 1.00 85.94 104 PRO A C 1
ATOM 811 O O . PRO A 1 104 ? -6.608 -17.002 -0.900 1.00 85.94 104 PRO A O 1
ATOM 814 N N . ALA A 1 105 ? -7.431 -15.061 -0.136 1.00 78.00 105 ALA A N 1
ATOM 815 C CA . ALA A 1 105 ? -6.885 -14.223 -1.198 1.00 78.00 105 ALA A CA 1
ATOM 816 C C . ALA A 1 105 ? -5.357 -14.081 -1.084 1.00 78.00 105 ALA A C 1
ATOM 818 O O . ALA A 1 105 ? -4.670 -13.899 -2.087 1.00 78.00 105 ALA A O 1
ATOM 819 N N . SER A 1 106 ? -4.818 -14.154 0.137 1.00 76.94 106 SER A N 1
ATOM 820 C CA . SER A 1 106 ? -3.378 -14.148 0.399 1.00 76.94 106 SER A CA 1
ATOM 821 C C . SER A 1 106 ? -3.053 -14.870 1.704 1.00 76.94 106 SER A C 1
ATOM 823 O O . SER A 1 106 ? -3.838 -14.848 2.655 1.00 76.94 106 SER A O 1
ATOM 825 N N . THR A 1 107 ? -1.868 -15.471 1.755 1.00 86.31 107 THR A N 1
ATOM 826 C CA . THR A 1 107 ? -1.345 -16.193 2.914 1.00 86.31 107 THR A CA 1
ATOM 827 C C . THR A 1 107 ? 0.084 -15.746 3.192 1.00 86.31 107 THR A C 1
ATOM 829 O O . THR A 1 107 ? 0.922 -15.740 2.291 1.00 86.31 107 THR A O 1
ATOM 832 N N . GLN A 1 108 ? 0.371 -15.380 4.440 1.00 82.12 108 GLN A N 1
ATOM 833 C CA . GLN A 1 108 ? 1.652 -14.809 4.862 1.00 82.12 108 GLN A CA 1
ATOM 834 C C . GLN A 1 108 ? 2.120 -15.394 6.201 1.00 82.12 108 GLN A C 1
ATOM 836 O O . GLN A 1 108 ? 1.392 -16.142 6.864 1.00 82.12 108 GLN A O 1
ATOM 841 N N . LYS A 1 109 ? 3.355 -15.054 6.591 1.00 88.00 109 LYS A N 1
ATOM 842 C CA . LYS A 1 109 ? 3.885 -15.260 7.941 1.00 88.00 109 LYS A CA 1
ATOM 843 C C . LYS A 1 109 ? 4.118 -13.917 8.611 1.00 88.00 109 LYS A C 1
ATOM 845 O O . LYS A 1 109 ? 4.681 -13.029 7.979 1.00 88.00 109 LYS A O 1
ATOM 850 N N . ASP A 1 110 ? 3.699 -13.780 9.865 1.00 75.62 110 ASP A N 1
ATOM 851 C CA . ASP A 1 110 ? 4.082 -12.620 10.670 1.00 75.62 110 ASP A CA 1
ATOM 852 C C . ASP A 1 110 ? 5.565 -12.695 11.086 1.00 75.62 110 ASP A C 1
ATOM 854 O O . ASP A 1 110 ? 6.255 -13.688 10.841 1.00 75.62 110 ASP A O 1
ATOM 858 N N . GLU A 1 111 ? 6.064 -11.651 11.748 1.00 80.19 111 GLU A N 1
ATOM 859 C CA . GLU A 1 111 ? 7.455 -11.566 12.225 1.00 80.19 111 GLU A CA 1
ATOM 860 C C . GLU A 1 111 ? 7.852 -12.709 13.177 1.00 80.19 111 GLU A C 1
ATOM 862 O O . GLU A 1 111 ? 9.035 -12.987 13.372 1.00 80.19 111 GLU A O 1
ATOM 867 N N . ARG A 1 112 ? 6.867 -13.391 13.774 1.00 84.50 112 ARG A N 1
ATOM 868 C CA . ARG A 1 112 ? 7.050 -14.536 14.675 1.00 84.50 112 ARG A CA 1
ATOM 869 C C . ARG A 1 112 ? 6.920 -15.875 13.945 1.00 84.50 112 ARG A C 1
ATOM 871 O O . ARG A 1 112 ? 6.960 -16.923 14.587 1.00 84.50 112 ARG A O 1
ATOM 878 N N . GLY A 1 113 ? 6.765 -15.861 12.621 1.00 85.31 113 GLY A N 1
ATOM 879 C CA . GLY A 1 113 ? 6.594 -17.050 11.792 1.00 85.31 113 GLY A CA 1
ATOM 880 C C . GLY A 1 113 ? 5.199 -17.675 11.871 1.00 85.31 113 GLY A C 1
ATOM 881 O O . GLY A 1 113 ? 5.018 -18.799 11.398 1.00 85.31 113 GLY A O 1
ATOM 882 N N . ARG A 1 114 ? 4.210 -16.993 12.457 1.00 93.94 114 ARG A N 1
ATOM 883 C CA . ARG A 1 114 ? 2.836 -17.498 12.578 1.00 93.94 114 ARG A CA 1
ATOM 884 C C . ARG A 1 114 ? 2.051 -17.214 11.310 1.00 93.94 114 ARG A C 1
ATOM 886 O O . ARG A 1 114 ? 2.334 -16.256 10.598 1.00 93.94 114 ARG A O 1
ATOM 893 N N . LEU A 1 115 ? 1.095 -18.077 10.991 1.00 92.56 115 LEU A N 1
ATOM 894 C CA . LEU A 1 115 ? 0.270 -17.945 9.797 1.00 92.56 115 LEU A CA 1
ATOM 895 C C . LEU A 1 115 ? -0.655 -16.719 9.902 1.00 92.56 115 LEU A C 1
ATOM 897 O O . LEU A 1 115 ? -1.232 -16.453 10.955 1.00 92.56 115 LEU A O 1
ATOM 901 N N . VAL A 1 116 ? -0.808 -15.997 8.791 1.00 89.00 116 VAL A N 1
ATOM 902 C CA . VAL A 1 116 ? -1.825 -14.955 8.601 1.00 89.00 116 VAL A CA 1
ATOM 903 C C . VAL A 1 116 ? -2.514 -15.197 7.262 1.00 89.00 116 VAL A C 1
ATOM 905 O O . VAL A 1 116 ? -1.840 -15.362 6.242 1.00 89.00 116 VAL A O 1
ATOM 908 N N . GLU A 1 117 ? -3.843 -15.229 7.249 1.00 92.81 117 GLU A N 1
ATOM 909 C CA . GLU A 1 117 ? -4.642 -15.444 6.037 1.00 92.81 117 GLU A CA 1
ATOM 910 C C . GLU A 1 117 ? -5.623 -14.292 5.812 1.00 92.81 117 GLU A C 1
ATOM 912 O O . GLU A 1 117 ? -6.344 -13.889 6.722 1.00 92.81 117 GLU A O 1
ATOM 917 N N . TYR A 1 118 ? -5.661 -13.779 4.584 1.00 87.50 118 TYR A N 1
ATOM 918 C CA . TYR A 1 118 ? -6.494 -12.651 4.174 1.00 87.50 118 TYR A CA 1
ATOM 919 C C . TYR A 1 118 ? -7.656 -13.144 3.322 1.00 87.50 118 TYR A C 1
ATOM 921 O O . TYR A 1 118 ? -7.439 -13.776 2.289 1.00 87.50 118 TYR A O 1
ATOM 929 N N . TYR A 1 119 ? -8.880 -12.803 3.706 1.00 84.00 119 TYR A N 1
ATOM 930 C CA . TYR A 1 119 ? -10.098 -13.222 3.026 1.00 84.00 119 TYR A CA 1
ATOM 931 C C . TYR A 1 119 ? -10.830 -12.016 2.452 1.00 84.00 119 TYR A C 1
ATOM 933 O O . TYR A 1 119 ? -11.531 -11.283 3.153 1.00 84.00 119 TYR A O 1
ATOM 941 N N . PHE A 1 120 ? -10.667 -11.831 1.146 1.00 78.31 120 PHE A N 1
ATOM 942 C CA . PHE A 1 120 ? -11.398 -10.850 0.355 1.00 78.31 120 PHE A CA 1
ATOM 943 C C . PHE A 1 120 ? -12.307 -11.584 -0.635 1.00 78.31 120 PHE A C 1
ATOM 945 O O . PHE A 1 120 ? -11.879 -12.591 -1.200 1.00 78.31 120 PHE A O 1
ATOM 952 N N . PRO A 1 121 ? -13.539 -11.095 -0.865 1.00 75.88 121 PRO A N 1
ATOM 953 C CA . PRO A 1 121 ? -14.078 -9.780 -0.485 1.00 75.88 121 PRO A CA 1
ATOM 954 C C . PRO A 1 121 ? -14.687 -9.691 0.933 1.00 75.88 121 PRO A C 1
ATOM 956 O O . PRO A 1 121 ? -15.282 -8.679 1.283 1.00 75.88 121 PRO A O 1
ATOM 959 N N . GLN A 1 122 ? -14.568 -10.722 1.772 1.00 78.88 122 GLN A N 1
ATOM 960 C CA . GLN A 1 122 ? -15.170 -10.760 3.113 1.00 78.88 122 GLN A CA 1
ATOM 961 C C . GLN A 1 122 ? -14.558 -9.743 4.095 1.00 78.88 122 GLN A C 1
ATOM 963 O O . GLN A 1 122 ? -15.195 -9.419 5.094 1.00 78.88 122 GLN A O 1
ATOM 968 N N . ALA A 1 123 ? -13.377 -9.199 3.785 1.00 84.38 123 ALA A N 1
ATOM 969 C CA . ALA A 1 123 ? -12.658 -8.215 4.593 1.00 84.38 123 ALA A CA 1
ATOM 970 C C . ALA A 1 123 ? -12.342 -8.729 6.010 1.00 84.38 123 ALA A C 1
ATOM 972 O O . ALA A 1 123 ? -12.442 -8.005 7.003 1.00 84.38 123 ALA A O 1
ATOM 973 N N . VAL A 1 124 ? -11.962 -10.008 6.075 1.00 89.50 124 VAL A N 1
ATOM 974 C CA . VAL A 1 124 ? -11.572 -10.714 7.298 1.00 89.50 124 VAL A CA 1
ATOM 975 C C . VAL A 1 124 ? -10.115 -11.146 7.180 1.00 89.50 124 VAL A C 1
ATOM 977 O O . VAL A 1 124 ? -9.690 -11.646 6.138 1.00 89.50 124 VAL A O 1
ATOM 980 N N . VAL A 1 125 ? -9.348 -10.981 8.254 1.00 92.38 125 VAL A N 1
ATOM 981 C CA . VAL A 1 125 ? -7.980 -11.501 8.366 1.00 92.38 125 VAL A CA 1
ATOM 982 C C . VAL A 1 125 ? -7.913 -12.441 9.560 1.00 92.38 125 VAL A C 1
ATOM 984 O O . VAL A 1 125 ? -8.326 -12.065 10.654 1.00 92.38 125 VAL A O 1
ATOM 987 N N . LEU A 1 126 ? -7.414 -13.659 9.366 1.00 96.31 126 LEU A N 1
ATOM 988 C CA . LEU A 1 126 ? -7.207 -14.628 10.443 1.00 96.31 126 LEU A CA 1
ATOM 989 C C . LEU A 1 126 ? -5.734 -14.618 10.860 1.00 96.31 126 LEU A C 1
ATOM 991 O O . LEU A 1 126 ? -4.857 -14.830 10.020 1.00 96.31 126 LEU A O 1
ATOM 995 N N . HIS A 1 127 ? -5.468 -14.403 12.149 1.00 95.81 127 HIS A N 1
ATOM 996 C CA . HIS A 1 127 ? -4.129 -14.449 12.737 1.00 95.81 127 HIS A CA 1
ATOM 997 C C . HIS A 1 127 ? -3.995 -15.696 13.606 1.00 95.81 127 HIS A C 1
ATOM 999 O O . HIS A 1 127 ? -4.704 -15.850 14.598 1.00 95.81 127 HIS A O 1
ATOM 1005 N N . TYR A 1 128 ? -3.095 -16.602 13.236 1.00 97.25 128 TYR A N 1
ATOM 1006 C CA . TYR A 1 128 ? -2.961 -17.908 13.876 1.00 97.25 128 TYR A CA 1
ATOM 1007 C C . TYR A 1 128 ? -1.973 -17.868 15.043 1.00 97.25 128 TYR A C 1
ATOM 1009 O O . TYR A 1 128 ? -1.031 -17.075 15.064 1.00 97.25 128 TYR A O 1
ATOM 1017 N N . GLN A 1 129 ? -2.151 -18.764 16.013 1.00 95.06 129 GLN A N 1
ATOM 1018 C CA . GLN A 1 129 ? -1.196 -18.946 17.110 1.00 95.06 129 GLN A CA 1
ATOM 1019 C C . GLN A 1 129 ? 0.113 -19.607 16.643 1.00 95.06 129 GLN A C 1
ATOM 1021 O O . GLN A 1 129 ? 1.157 -19.393 17.261 1.00 95.06 129 GLN A O 1
ATOM 1026 N N . GLY A 1 130 ? 0.071 -20.380 15.552 1.00 93.12 130 GLY A N 1
ATOM 1027 C CA . GLY A 1 130 ? 1.203 -21.138 15.019 1.00 93.12 130 GLY A CA 1
ATOM 1028 C C . GLY A 1 130 ? 1.385 -21.001 13.500 1.00 93.12 130 GLY A C 1
ATOM 1029 O O . GLY A 1 130 ? 0.708 -20.202 12.848 1.00 93.12 130 GLY A O 1
ATOM 1030 N N . PRO A 1 131 ? 2.363 -21.713 12.916 1.00 94.69 131 PRO A N 1
ATOM 1031 C CA . PRO A 1 131 ? 2.744 -21.579 11.515 1.00 94.69 131 PRO A CA 1
ATOM 1032 C C . PRO A 1 131 ? 1.834 -22.345 10.539 1.00 94.69 131 PRO A C 1
ATOM 1034 O O . PRO A 1 131 ? 2.142 -22.375 9.349 1.00 94.69 131 PRO A O 1
ATOM 1037 N N . THR A 1 132 ? 0.749 -22.979 10.967 1.00 95.19 132 THR A N 1
ATOM 1038 C CA . THR A 1 132 ? -0.107 -23.806 10.100 1.00 95.19 132 THR A CA 1
ATOM 1039 C C . THR A 1 132 ? -1.584 -23.485 10.288 1.00 95.19 132 THR A C 1
ATOM 1041 O O . THR A 1 132 ? -1.977 -22.890 11.284 1.00 95.19 132 THR A O 1
ATOM 1044 N N . ASP A 1 133 ? -2.420 -23.865 9.323 1.00 93.12 133 ASP A N 1
ATOM 1045 C CA . ASP A 1 133 ? -3.859 -23.579 9.355 1.00 93.12 133 ASP A CA 1
ATOM 1046 C C . ASP A 1 133 ? -4.665 -24.565 10.217 1.00 93.12 133 ASP A C 1
ATOM 1048 O O . ASP A 1 133 ? -5.869 -24.383 10.408 1.00 93.12 133 ASP A O 1
ATOM 1052 N N . VAL A 1 134 ? -3.985 -25.573 10.774 1.00 95.25 134 VAL A N 1
ATOM 1053 C CA . VAL A 1 134 ? -4.494 -26.443 11.841 1.00 95.25 134 VAL A CA 1
ATOM 1054 C C . VAL A 1 134 ? -4.239 -25.869 13.234 1.00 95.25 134 VAL A C 1
ATOM 1056 O O . VAL A 1 134 ? -4.822 -26.356 14.204 1.00 95.25 134 VAL A O 1
ATOM 1059 N N . ASP A 1 135 ? -3.381 -24.850 13.348 1.00 95.94 135 ASP A N 1
ATOM 1060 C CA . ASP A 1 135 ? -3.207 -24.131 14.603 1.00 95.94 135 ASP A CA 1
ATOM 1061 C C . ASP A 1 135 ? -4.463 -23.291 14.901 1.00 95.94 135 ASP A C 1
ATOM 1063 O O . ASP A 1 135 ? -5.158 -22.846 13.981 1.00 95.94 135 ASP A O 1
ATOM 1067 N N . PRO A 1 136 ? -4.779 -23.039 16.178 1.00 96.00 136 PRO A N 1
ATOM 1068 C CA . PRO A 1 136 ? -5.902 -22.186 16.529 1.00 96.00 136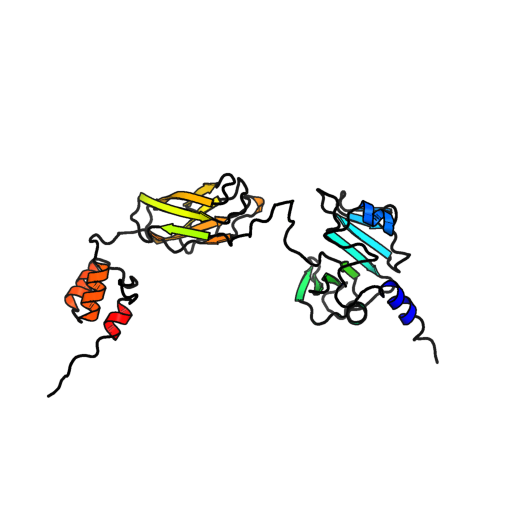 PRO A CA 1
ATOM 1069 C C . PRO A 1 136 ? -5.690 -20.739 16.073 1.00 96.00 136 PRO A C 1
ATOM 1071 O O . PRO A 1 136 ? -4.563 -20.236 16.031 1.00 96.00 136 PRO A O 1
ATOM 1074 N N . VAL A 1 137 ? -6.785 -20.033 15.803 1.00 95.94 137 VAL A N 1
ATOM 1075 C CA . VAL A 1 137 ? -6.762 -18.594 15.517 1.00 95.94 137 VAL A CA 1
ATOM 1076 C C . VAL A 1 137 ? -6.605 -17.832 16.837 1.00 95.94 137 VAL A C 1
ATOM 1078 O O . VAL A 1 137 ? -7.386 -18.016 17.770 1.00 95.94 137 VAL A O 1
ATOM 1081 N N . GLU A 1 138 ? -5.574 -16.991 16.933 1.00 93.44 138 GLU A N 1
ATOM 1082 C CA . GLU A 1 138 ? -5.311 -16.122 18.087 1.00 93.44 138 GLU A CA 1
ATOM 1083 C C . GLU A 1 138 ? -6.335 -14.983 18.159 1.00 93.44 138 GLU A C 1
ATOM 1085 O O . GLU A 1 138 ? -6.913 -14.722 19.216 1.00 93.44 1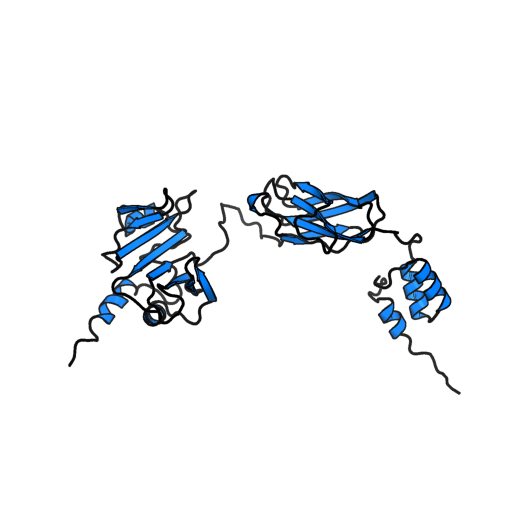38 GLU A O 1
ATOM 1090 N N . TYR A 1 139 ? -6.556 -14.323 17.023 1.00 93.88 139 TYR A N 1
ATOM 1091 C CA . TYR A 1 139 ? -7.577 -13.304 16.813 1.00 93.88 139 TYR A CA 1
ATOM 1092 C C . TYR A 1 139 ? -7.899 -13.195 15.325 1.00 93.88 139 TYR A C 1
ATOM 1094 O O . TYR A 1 139 ? -7.142 -13.655 14.466 1.00 93.88 139 TYR A O 1
ATOM 1102 N N . PHE A 1 140 ? -9.023 -12.565 15.015 1.00 94.50 140 PHE A N 1
ATOM 1103 C CA . PHE A 1 140 ? -9.349 -12.187 13.649 1.00 94.50 140 PHE A CA 1
ATOM 1104 C C . PHE A 1 140 ? -9.636 -10.696 13.573 1.00 94.50 140 PHE A C 1
ATOM 1106 O O . PHE A 1 140 ? -10.097 -10.094 14.545 1.00 94.50 140 PHE A O 1
ATOM 1113 N N . SER A 1 141 ? -9.362 -10.110 12.417 1.00 92.75 141 SER A N 1
ATOM 1114 C CA . SER A 1 141 ? -9.566 -8.689 12.176 1.00 92.75 141 SER A CA 1
ATOM 1115 C C . SER A 1 141 ? -10.654 -8.471 11.141 1.00 92.75 141 SER A C 1
ATOM 1117 O O . SER A 1 141 ? -10.610 -9.063 10.062 1.00 92.75 141 SER A O 1
ATOM 1119 N N . HIS A 1 142 ? -11.584 -7.566 11.440 1.00 90.75 142 HIS A N 1
ATOM 1120 C CA . HIS A 1 142 ? -12.332 -6.869 10.400 1.00 90.75 142 HIS A CA 1
ATOM 1121 C C . HIS A 1 142 ? -11.488 -5.698 9.909 1.00 90.75 142 HIS A C 1
ATOM 1123 O O . HIS A 1 142 ? -11.042 -4.862 10.702 1.00 90.75 142 HIS A O 1
ATOM 1129 N N . VAL A 1 143 ? -11.277 -5.647 8.600 1.00 84.31 143 VAL A N 1
ATOM 1130 C CA . VAL A 1 143 ? -10.536 -4.581 7.919 1.00 84.31 143 VAL A CA 1
ATOM 1131 C C . VAL A 1 143 ? -11.457 -3.873 6.921 1.00 84.31 143 VAL A C 1
ATOM 1133 O O . VAL A 1 143 ? -12.524 -4.403 6.603 1.00 84.31 143 VAL A O 1
ATOM 1136 N N . PRO A 1 144 ? -11.103 -2.675 6.429 1.00 77.81 144 PRO A N 1
ATOM 1137 C CA . PRO A 1 144 ? -11.907 -1.988 5.433 1.00 77.81 144 PRO A CA 1
ATOM 1138 C C . PRO A 1 144 ? -12.087 -2.880 4.204 1.00 77.81 144 PRO A C 1
ATOM 1140 O O . PRO A 1 144 ? -11.122 -3.446 3.686 1.00 77.81 144 PRO A O 1
ATOM 1143 N N . PHE A 1 145 ? -13.337 -3.022 3.753 1.00 57.72 145 PHE A N 1
ATOM 1144 C CA . PHE A 1 145 ? -13.674 -3.753 2.525 1.00 57.72 145 PHE A CA 1
ATOM 1145 C C . PHE A 1 145 ? -12.921 -3.185 1.316 1.00 57.72 145 PHE A C 1
ATOM 1147 O O . PHE A 1 145 ? -12.451 -3.925 0.455 1.00 57.72 145 PHE A O 1
ATOM 1154 N N . GLU A 1 146 ? -12.752 -1.866 1.305 1.00 53.28 146 GLU A N 1
ATOM 1155 C CA . GLU A 1 146 ? -11.850 -1.151 0.419 1.00 53.28 146 GLU A CA 1
ATOM 1156 C C . GLU A 1 146 ? -10.565 -0.852 1.188 1.00 53.28 146 GLU A C 1
ATOM 1158 O O . GLU A 1 146 ? -10.488 0.127 1.921 1.00 53.28 146 GLU A O 1
ATOM 1163 N N . LYS A 1 147 ? -9.528 -1.673 1.013 1.00 35.53 147 LYS A N 1
ATOM 1164 C CA . LYS A 1 147 ? -8.163 -1.186 1.218 1.00 35.53 147 LYS A CA 1
ATOM 1165 C C . LYS A 1 147 ? -7.648 -0.675 -0.128 1.00 35.53 147 LYS A C 1
ATOM 1167 O O . LYS A 1 147 ? -6.925 -1.372 -0.833 1.00 35.53 147 LYS A O 1
ATOM 1172 N N . ARG A 1 148 ? -8.072 0.532 -0.507 1.00 34.09 148 ARG A N 1
ATOM 1173 C CA . ARG A 1 148 ? -7.118 1.479 -1.094 1.00 34.09 148 ARG A CA 1
ATOM 1174 C C . ARG A 1 148 ? -6.454 2.197 0.079 1.00 34.09 148 ARG A C 1
ATOM 1176 O O . ARG A 1 148 ? -7.063 2.352 1.134 1.00 34.09 148 ARG A O 1
ATOM 1183 N N . GLU A 1 149 ? -5.186 2.531 -0.094 1.00 30.78 149 GLU A N 1
ATOM 1184 C CA . GLU A 1 149 ? -4.427 3.445 0.763 1.00 30.78 149 GLU A CA 1
ATOM 1185 C C . GLU A 1 149 ? -5.246 4.707 1.117 1.00 30.78 149 GLU A C 1
ATOM 1187 O O . GLU A 1 149 ? -6.171 5.047 0.376 1.00 30.78 149 GLU A O 1
ATOM 1192 N N . PRO A 1 150 ? -4.981 5.363 2.263 1.00 29.91 150 PRO A N 1
ATOM 1193 C CA . PRO A 1 150 ? -5.883 6.351 2.856 1.00 29.91 150 PRO A CA 1
ATOM 1194 C C . PRO A 1 150 ? -6.197 7.505 1.891 1.00 29.91 150 PRO A C 1
ATOM 1196 O O . PRO A 1 150 ? -5.348 8.348 1.613 1.00 29.91 150 PRO A O 1
ATOM 1199 N N . GLU A 1 151 ? -7.443 7.584 1.414 1.00 32.84 151 GLU A N 1
ATOM 1200 C CA . GLU A 1 151 ? -7.963 8.780 0.747 1.00 32.84 151 GLU A CA 1
ATOM 1201 C C . GLU A 1 151 ? -8.301 9.833 1.806 1.00 32.84 151 GLU A C 1
ATOM 1203 O O . GLU A 1 151 ? -9.406 9.914 2.345 1.00 32.84 151 GLU A O 1
ATOM 1208 N N . LYS A 1 152 ? -7.322 10.692 2.076 1.00 31.20 152 LYS A N 1
ATOM 1209 C CA . LYS A 1 152 ? -7.568 12.046 2.561 1.00 31.20 152 LYS A CA 1
ATOM 1210 C C . LYS A 1 152 ? -8.367 12.771 1.474 1.00 31.20 152 LYS A C 1
ATOM 1212 O O . LYS A 1 152 ? -7.902 12.871 0.346 1.00 31.20 152 LYS A O 1
ATOM 1217 N N . THR A 1 153 ? -9.567 13.233 1.824 1.00 34.88 153 THR A N 1
ATOM 1218 C CA . THR A 1 153 ? -10.459 14.140 1.074 1.00 34.88 153 THR A CA 1
ATOM 1219 C C . THR A 1 153 ? -9.867 14.712 -0.225 1.00 34.88 153 THR A C 1
ATOM 1221 O O . THR A 1 153 ? -9.216 15.755 -0.204 1.00 34.88 153 THR A O 1
ATOM 1224 N N . LEU A 1 154 ? -10.139 14.077 -1.365 1.00 37.22 154 LEU A N 1
ATOM 1225 C CA . LEU A 1 154 ? -9.944 14.689 -2.674 1.00 37.22 154 LEU A CA 1
ATOM 1226 C C . LEU A 1 154 ? -11.218 14.511 -3.486 1.00 37.22 154 LEU A C 1
ATOM 1228 O O . LEU A 1 154 ? -11.716 13.406 -3.700 1.00 37.22 154 LEU A O 1
ATOM 1232 N N . GLU A 1 155 ? -11.761 15.642 -3.927 1.00 37.34 155 GLU A N 1
ATOM 1233 C CA . GLU A 1 155 ? -12.616 15.683 -5.098 1.00 37.34 155 GLU A CA 1
ATOM 1234 C C . GLU A 1 155 ? -12.012 14.788 -6.177 1.00 37.34 155 GLU A C 1
ATOM 1236 O O . GLU A 1 155 ? -10.893 15.011 -6.625 1.00 37.34 155 GLU A O 1
ATOM 1241 N N . LYS A 1 156 ? -12.780 13.770 -6.563 1.00 36.97 156 LYS A N 1
ATOM 1242 C CA . LYS A 1 156 ? -12.757 13.076 -7.847 1.00 36.97 156 LYS A CA 1
ATOM 1243 C C . LYS A 1 156 ? -11.830 13.729 -8.889 1.00 36.97 156 LYS A C 1
ATOM 1245 O O . LYS A 1 156 ? -12.283 14.502 -9.732 1.00 36.97 156 LYS A O 1
ATOM 1250 N N . VAL A 1 157 ? -10.569 13.315 -8.889 1.00 33.75 157 VAL A N 1
ATOM 1251 C CA . VAL A 1 157 ? -9.738 13.273 -10.087 1.00 33.75 157 VAL A CA 1
ATOM 1252 C C . VAL A 1 157 ? -9.263 11.837 -10.188 1.00 33.75 157 VAL A C 1
ATOM 1254 O O . VAL A 1 157 ? -8.547 11.322 -9.338 1.00 33.75 157 VAL A O 1
ATOM 1257 N N . GLU A 1 158 ? -9.801 11.169 -11.195 1.00 37.47 158 GLU A N 1
ATOM 1258 C CA . GLU A 1 158 ? -9.370 9.885 -11.726 1.00 37.47 158 GLU A CA 1
ATOM 1259 C C . GLU A 1 158 ? -7.835 9.793 -11.648 1.00 37.47 158 GLU A C 1
ATOM 1261 O O . GLU A 1 158 ? -7.146 10.602 -12.267 1.00 37.47 158 GLU A O 1
ATOM 1266 N N . THR A 1 159 ? -7.288 8.891 -10.819 1.00 39.28 159 THR A N 1
ATOM 1267 C CA . THR A 1 159 ? -5.837 8.670 -10.738 1.00 39.28 159 THR A CA 1
ATOM 1268 C C . THR A 1 159 ? -5.392 8.055 -12.059 1.00 39.28 159 THR A C 1
ATOM 1270 O O . THR A 1 159 ? -5.370 6.837 -12.241 1.00 39.28 159 THR A O 1
ATOM 1273 N N . GLU A 1 160 ? -5.107 8.926 -13.019 1.00 52.53 160 GLU A N 1
ATOM 1274 C CA . GLU A 1 160 ? -4.337 8.621 -14.208 1.00 52.53 160 GLU A CA 1
ATOM 1275 C C . GLU A 1 160 ? -3.053 7.940 -13.734 1.00 52.53 160 GLU A C 1
ATOM 1277 O O . GLU A 1 160 ? -2.283 8.508 -12.958 1.00 52.53 160 GLU A O 1
ATOM 1282 N N . LYS A 1 161 ? -2.848 6.690 -14.154 1.00 78.88 161 LYS A N 1
ATOM 1283 C CA . LYS A 1 161 ? -1.579 5.981 -13.978 1.00 78.88 161 LYS A CA 1
ATOM 1284 C C . LYS A 1 161 ? -0.444 6.944 -14.336 1.00 78.88 161 LYS A C 1
ATOM 1286 O O . LYS A 1 161 ? -0.446 7.454 -15.456 1.00 78.88 161 LYS A O 1
ATOM 1291 N N . SER A 1 162 ? 0.513 7.162 -13.431 1.00 87.94 162 SER A N 1
ATOM 1292 C CA . SER A 1 162 ? 1.603 8.103 -13.689 1.00 87.94 162 SER A CA 1
ATOM 1293 C C . SER A 1 162 ? 2.309 7.747 -14.996 1.00 87.94 162 SER A C 1
ATOM 1295 O O . SER A 1 162 ? 2.693 6.592 -15.221 1.00 87.94 162 SER A O 1
ATOM 1297 N N . THR A 1 163 ? 2.457 8.728 -15.880 1.00 90.50 163 THR A N 1
ATOM 1298 C CA . THR A 1 163 ? 3.151 8.549 -17.156 1.00 90.50 163 THR A CA 1
ATOM 1299 C C . THR A 1 163 ? 4.435 9.351 -17.171 1.00 90.50 163 THR A C 1
ATOM 1301 O O . THR A 1 163 ? 4.532 10.419 -16.566 1.00 90.50 163 THR A O 1
ATOM 1304 N N . LEU A 1 164 ? 5.440 8.808 -17.854 1.00 93.62 164 LEU A N 1
ATOM 1305 C CA . LEU A 1 164 ? 6.746 9.425 -17.991 1.00 93.62 164 LEU A CA 1
ATOM 1306 C C . LEU A 1 164 ? 7.248 9.188 -19.412 1.00 93.62 164 LEU A C 1
ATOM 1308 O O . LEU A 1 164 ? 7.485 8.050 -19.809 1.00 93.62 164 LEU A O 1
ATOM 1312 N N . ILE A 1 165 ? 7.386 10.256 -20.189 1.00 90.44 165 ILE A N 1
ATOM 1313 C CA . ILE A 1 165 ? 7.782 10.189 -21.598 1.00 90.44 165 ILE A CA 1
ATOM 1314 C C . ILE A 1 165 ? 9.023 11.047 -21.778 1.00 90.44 165 ILE A C 1
ATOM 1316 O O . ILE A 1 165 ? 8.996 12.250 -21.529 1.00 90.44 165 ILE A O 1
ATOM 1320 N N . ALA A 1 166 ? 10.106 10.431 -22.238 1.00 90.00 166 ALA A N 1
ATOM 1321 C CA . ALA A 1 166 ? 11.360 11.114 -22.505 1.00 90.00 166 ALA A CA 1
ATOM 1322 C C . ALA A 1 166 ? 11.590 11.231 -24.015 1.00 90.00 166 ALA A C 1
ATOM 1324 O O . ALA A 1 166 ? 11.326 10.301 -24.778 1.00 90.00 166 ALA A O 1
ATOM 1325 N N . SER A 1 167 ? 12.073 12.389 -24.457 1.00 83.50 167 SER A N 1
ATOM 1326 C CA . SER A 1 167 ? 12.351 12.642 -25.868 1.00 83.50 167 SER A CA 1
ATOM 1327 C C . SER A 1 167 ? 13.497 13.642 -26.048 1.00 83.50 167 SER A C 1
ATOM 1329 O O . SER A 1 167 ? 13.641 14.552 -25.231 1.00 83.50 167 SER A O 1
ATOM 1331 N N . PRO A 1 168 ? 14.297 13.513 -27.120 1.00 86.88 168 PRO A N 1
ATOM 1332 C CA . PRO A 1 168 ? 14.252 12.461 -28.143 1.00 86.88 168 PRO A CA 1
ATOM 1333 C C . PRO A 1 168 ? 14.898 11.148 -27.662 1.00 86.88 168 PRO A C 1
ATOM 1335 O O . PRO A 1 168 ? 15.753 11.169 -26.787 1.00 86.88 168 PRO A O 1
ATOM 1338 N N . SER A 1 169 ? 14.542 10.008 -28.268 1.00 81.25 169 SER A N 1
ATOM 1339 C CA . SER A 1 169 ? 15.049 8.670 -27.891 1.00 81.25 169 SER A CA 1
ATOM 1340 C C . SER A 1 169 ? 16.546 8.447 -28.155 1.00 81.25 169 SER A C 1
ATOM 1342 O O . SER A 1 169 ? 17.106 7.445 -27.716 1.00 81.25 169 SER A O 1
ATOM 1344 N N . SER A 1 170 ? 17.216 9.372 -28.852 1.00 80.62 170 SER A N 1
ATOM 1345 C CA . SER A 1 170 ? 18.669 9.375 -29.020 1.00 80.62 170 SER A CA 1
ATOM 1346 C C . SER A 1 170 ? 19.235 10.793 -29.017 1.00 80.62 170 SER A C 1
ATOM 1348 O O . SER A 1 170 ? 18.725 11.688 -29.698 1.00 80.62 170 SER A O 1
ATOM 1350 N N . VAL A 1 171 ? 20.313 10.972 -28.259 1.00 82.69 171 VAL A N 1
ATOM 1351 C CA . VAL A 1 171 ? 20.961 12.256 -27.969 1.00 82.69 171 VAL A CA 1
ATOM 1352 C C . VAL A 1 171 ? 22.473 12.084 -27.881 1.00 82.69 171 VAL A C 1
ATOM 1354 O O . VAL A 1 171 ? 22.957 10.994 -27.572 1.00 82.69 171 VAL A O 1
ATOM 1357 N N . ARG A 1 172 ? 23.229 13.157 -28.121 1.00 85.00 172 ARG A N 1
ATOM 1358 C CA . ARG A 1 172 ? 24.664 13.201 -27.814 1.00 85.00 172 ARG A CA 1
ATOM 1359 C C . ARG A 1 172 ? 24.892 13.567 -26.349 1.00 85.00 172 ARG A C 1
ATOM 1361 O O . ARG A 1 172 ? 24.031 14.210 -25.757 1.00 85.00 172 ARG A O 1
ATOM 1368 N N . PRO A 1 173 ? 26.058 13.219 -25.783 1.00 89.12 173 PRO A N 1
ATOM 1369 C CA . PRO A 1 173 ? 26.555 13.855 -24.568 1.00 89.12 173 PRO A CA 1
ATOM 1370 C C . PRO A 1 173 ? 26.327 15.372 -24.564 1.00 89.12 173 PRO A C 1
ATOM 1372 O O . PRO A 1 173 ? 26.669 16.046 -25.538 1.00 89.12 173 PRO A O 1
ATOM 1375 N N . GLY A 1 174 ? 25.715 15.891 -23.500 1.00 87.62 174 GLY A N 1
ATOM 1376 C CA . GLY A 1 174 ? 25.434 17.319 -23.336 1.00 87.62 174 GLY A CA 1
ATOM 1377 C C . GLY A 1 174 ? 24.192 17.860 -24.061 1.00 87.62 174 GLY A C 1
ATOM 1378 O O . GLY A 1 174 ? 23.815 19.005 -23.812 1.00 87.62 174 GLY A O 1
ATOM 1379 N N . ASP A 1 175 ? 23.533 17.084 -24.929 1.00 88.56 175 ASP A N 1
ATOM 1380 C CA . ASP A 1 175 ? 22.257 17.493 -25.534 1.00 88.56 175 ASP A CA 1
ATOM 1381 C C . ASP A 1 175 ? 21.139 17.539 -24.472 1.00 88.56 175 ASP A C 1
ATOM 1383 O O . ASP A 1 175 ? 21.182 16.837 -23.460 1.00 88.56 175 ASP A O 1
ATOM 1387 N N . LEU A 1 176 ? 20.095 18.334 -24.720 1.00 90.69 176 LEU A N 1
ATOM 1388 C CA . LEU A 1 176 ? 18.925 18.395 -23.842 1.00 90.69 176 LEU A CA 1
ATOM 1389 C C . LEU A 1 176 ? 17.949 17.244 -24.113 1.00 90.69 176 LEU A C 1
ATOM 1391 O O . LEU A 1 176 ? 17.620 16.946 -25.264 1.00 90.69 176 LEU A O 1
ATOM 1395 N N . ILE A 1 177 ? 17.434 16.659 -23.034 1.00 91.88 177 ILE A N 1
ATOM 1396 C CA . ILE A 1 177 ? 16.349 15.679 -23.035 1.00 91.88 177 ILE A CA 1
ATOM 1397 C C . ILE A 1 177 ? 15.141 16.301 -22.336 1.00 91.88 177 ILE A C 1
ATOM 1399 O O . ILE A 1 177 ? 15.241 16.748 -21.193 1.00 91.88 177 ILE A O 1
ATOM 1403 N N . THR A 1 178 ? 13.992 16.308 -23.005 1.00 93.50 178 THR A N 1
ATOM 1404 C CA . THR A 1 178 ? 12.721 16.738 -22.416 1.00 93.50 178 THR A CA 1
ATOM 1405 C C . THR A 1 178 ? 11.982 15.532 -21.861 1.00 93.50 178 THR A C 1
ATOM 1407 O O . THR A 1 178 ? 11.739 14.557 -22.578 1.00 93.50 178 THR A O 1
ATOM 1410 N N . VAL A 1 179 ? 11.591 15.623 -20.595 1.00 95.75 179 VAL A N 1
ATOM 1411 C CA . VAL A 1 179 ? 10.837 14.598 -19.877 1.00 95.75 179 VAL A CA 1
ATOM 1412 C C . VAL A 1 179 ? 9.478 15.164 -19.514 1.00 95.75 179 VAL A C 1
ATOM 1414 O O . VAL A 1 179 ? 9.389 16.084 -18.705 1.00 95.75 179 VAL A O 1
ATOM 1417 N N . LYS A 1 180 ? 8.424 14.619 -20.116 1.00 95.06 180 LYS A N 1
ATOM 1418 C CA . LYS A 1 180 ? 7.038 14.954 -19.791 1.00 95.06 180 LYS A CA 1
ATOM 1419 C C . LYS A 1 180 ? 6.506 13.961 -18.774 1.00 95.06 180 LYS A C 1
ATOM 1421 O O . LYS A 1 180 ? 6.699 12.756 -18.943 1.00 95.06 180 LYS A O 1
ATOM 1426 N N . PHE A 1 181 ? 5.829 14.464 -17.756 1.00 95.00 181 PHE A N 1
ATOM 1427 C CA . PHE A 1 181 ? 5.210 13.656 -16.718 1.00 95.00 181 PHE A CA 1
ATOM 1428 C C . PHE A 1 181 ? 3.762 14.086 -16.498 1.00 95.00 181 PHE A C 1
ATOM 1430 O O . PHE A 1 181 ? 3.422 15.257 -16.667 1.00 95.00 181 PHE A O 1
ATOM 1437 N N . SER A 1 182 ? 2.913 13.139 -16.120 1.00 92.56 182 SER A N 1
ATOM 1438 C CA . SER A 1 182 ? 1.530 13.391 -15.707 1.00 92.56 182 SER A CA 1
ATOM 1439 C C . SER A 1 182 ? 1.055 12.307 -14.745 1.00 92.56 182 SER A C 1
ATOM 1441 O O . SER A 1 182 ? 1.667 11.239 -14.668 1.00 92.56 182 SER A O 1
ATOM 1443 N N . GLY A 1 183 ? -0.026 12.574 -14.010 1.00 86.62 183 GLY A N 1
ATOM 1444 C CA . GLY A 1 183 ? -0.597 11.623 -13.052 1.00 86.62 183 GLY A CA 1
ATOM 1445 C C . GLY A 1 183 ? 0.305 11.362 -11.842 1.00 86.62 183 GLY A C 1
ATOM 1446 O O . GLY A 1 183 ? 0.284 10.267 -11.288 1.00 86.62 183 GLY A O 1
ATOM 1447 N N . VAL A 1 184 ? 1.156 12.320 -11.471 1.00 90.38 184 VAL A N 1
ATOM 1448 C CA . VAL A 1 184 ? 2.039 12.221 -10.297 1.00 90.38 184 VAL A CA 1
ATOM 1449 C C . VAL A 1 184 ? 1.236 12.525 -9.020 1.00 90.38 184 VAL A C 1
ATOM 1451 O O . VAL A 1 184 ? 0.366 13.397 -9.087 1.00 90.38 184 VAL A O 1
ATOM 1454 N N . PRO A 1 185 ? 1.504 11.864 -7.872 1.00 84.44 185 PRO A N 1
ATOM 1455 C CA . PRO A 1 185 ? 0.752 12.066 -6.625 1.00 84.44 185 PRO A CA 1
ATOM 1456 C C . PRO A 1 185 ? 0.670 13.519 -6.135 1.00 84.44 185 PRO A C 1
ATOM 1458 O O . PRO A 1 185 ? -0.310 13.890 -5.492 1.00 84.44 185 PRO A O 1
ATOM 1461 N N . GLY A 1 186 ? 1.658 14.356 -6.464 1.00 84.62 186 GLY A N 1
ATOM 1462 C CA . GLY A 1 186 ? 1.644 15.784 -6.144 1.00 84.62 186 GLY A CA 1
ATOM 1463 C C . GLY A 1 186 ? 2.251 16.099 -4.779 1.00 84.62 186 GLY A C 1
ATOM 1464 O O . GLY A 1 186 ? 1.999 17.170 -4.221 1.00 84.62 186 GLY A O 1
ATOM 1465 N N . ASN A 1 187 ? 3.073 15.200 -4.239 1.00 81.62 187 ASN A N 1
ATOM 1466 C CA . ASN A 1 187 ? 3.901 15.507 -3.087 1.00 81.62 187 ASN A CA 1
ATOM 1467 C C . ASN A 1 187 ? 5.053 16.440 -3.530 1.00 81.62 187 ASN A C 1
ATOM 1469 O O . ASN A 1 187 ? 5.685 16.205 -4.565 1.00 81.62 187 ASN A O 1
ATOM 1473 N N . PRO A 1 188 ? 5.369 17.510 -2.775 1.00 80.69 188 PRO A N 1
ATOM 1474 C CA . PRO A 1 188 ? 6.523 18.371 -3.042 1.00 80.69 188 PRO A CA 1
ATOM 1475 C C . PRO A 1 188 ? 7.857 17.641 -3.237 1.00 80.69 188 PRO A C 1
ATOM 1477 O O . PRO A 1 188 ? 8.726 18.150 -3.947 1.00 80.69 188 PRO A O 1
ATOM 1480 N N . GLN A 1 189 ? 7.999 16.467 -2.624 1.00 80.00 189 GLN A N 1
ATOM 1481 C CA . GLN A 1 189 ? 9.187 15.622 -2.650 1.00 80.00 189 GLN A CA 1
ATOM 1482 C C . GLN A 1 189 ? 9.103 14.471 -3.662 1.00 80.00 189 GLN A C 1
ATOM 1484 O O . GLN A 1 189 ? 10.018 13.649 -3.716 1.00 80.00 189 GLN A O 1
ATOM 1489 N N . ASP A 1 190 ? 8.060 14.418 -4.496 1.00 90.81 190 ASP A N 1
ATOM 1490 C CA . ASP A 1 190 ? 8.080 13.580 -5.696 1.00 90.81 190 ASP A CA 1
ATOM 1491 C C . ASP A 1 190 ? 9.240 14.027 -6.585 1.00 90.81 190 ASP A C 1
ATOM 1493 O O . ASP A 1 190 ? 9.522 15.224 -6.704 1.00 90.81 190 ASP A O 1
ATOM 1497 N N . TRP A 1 191 ? 9.937 13.084 -7.209 1.00 93.06 191 TRP A N 1
ATOM 1498 C CA . TRP A 1 191 ? 11.149 13.404 -7.954 1.00 93.06 191 TRP A CA 1
ATOM 1499 C C . TRP A 1 191 ? 11.345 12.513 -9.167 1.00 93.06 191 TRP A C 1
ATOM 1501 O O . TRP A 1 191 ? 10.946 11.350 -9.204 1.00 93.06 191 TRP A O 1
ATOM 1511 N N . ILE A 1 192 ? 11.980 13.087 -10.184 1.00 95.81 192 ILE A N 1
ATOM 1512 C CA . ILE A 1 192 ? 12.381 12.379 -11.396 1.00 95.81 192 ILE A CA 1
ATOM 1513 C C . ILE A 1 19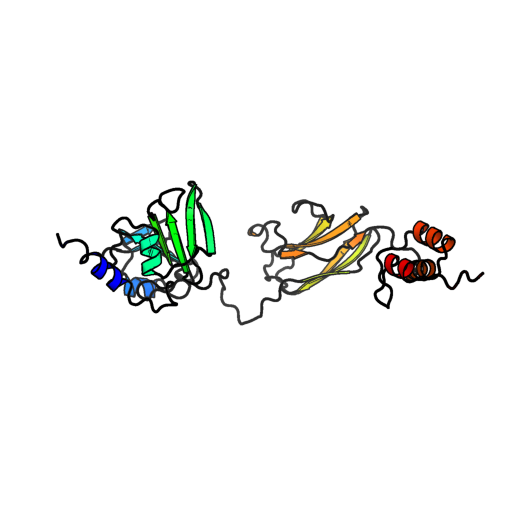2 ? 13.896 12.376 -11.455 1.00 95.81 192 ILE A C 1
ATOM 1515 O O . ILE A 1 192 ? 14.533 13.418 -11.288 1.00 95.81 192 ILE A O 1
ATOM 1519 N N . ALA A 1 193 ? 14.469 11.216 -11.751 1.00 93.00 193 ALA A N 1
ATOM 1520 C CA . ALA A 1 193 ? 15.903 11.071 -11.914 1.00 93.00 193 ALA A CA 1
ATOM 1521 C C . ALA A 1 193 ? 16.282 10.208 -13.112 1.00 93.00 193 ALA A C 1
ATOM 1523 O O . ALA A 1 193 ? 15.542 9.317 -13.539 1.00 93.00 193 ALA A O 1
ATOM 1524 N N . LEU A 1 194 ? 17.467 10.488 -13.646 1.00 94.06 194 LEU A N 1
ATOM 1525 C CA . LEU A 1 194 ? 18.061 9.772 -14.763 1.00 94.06 194 LEU A CA 1
ATOM 1526 C C . LEU A 1 194 ? 18.911 8.596 -14.277 1.00 94.06 194 LEU A C 1
ATOM 1528 O O . LEU A 1 194 ? 19.805 8.769 -13.450 1.00 94.06 194 LEU A O 1
ATOM 1532 N N . TYR A 1 195 ? 18.704 7.417 -14.857 1.00 92.00 195 TYR A N 1
ATOM 1533 C CA . TYR A 1 195 ? 19.465 6.206 -14.554 1.00 92.00 195 TYR A CA 1
ATOM 1534 C C . TYR A 1 195 ? 20.085 5.617 -15.814 1.00 92.00 195 TYR A C 1
ATOM 1536 O O . TYR A 1 195 ? 19.417 5.578 -16.847 1.00 92.00 195 TYR A O 1
ATOM 1544 N N . PRO A 1 196 ? 21.306 5.057 -15.741 1.00 89.94 196 PRO A N 1
ATOM 1545 C CA . PRO A 1 196 ? 21.681 3.987 -16.659 1.00 89.94 196 PRO A CA 1
ATOM 1546 C C . PRO A 1 196 ? 20.630 2.870 -16.566 1.00 89.94 196 PRO A C 1
ATOM 1548 O O . PRO A 1 196 ? 20.234 2.515 -15.456 1.00 89.94 196 PRO A O 1
ATOM 1551 N N . ALA A 1 197 ? 20.183 2.311 -17.692 1.00 83.12 197 ALA A N 1
ATOM 1552 C CA . ALA A 1 197 ? 19.045 1.381 -17.735 1.00 83.12 197 ALA A CA 1
ATOM 1553 C C . ALA A 1 197 ? 19.168 0.224 -16.719 1.00 83.12 197 ALA A C 1
ATOM 1555 O O . ALA A 1 197 ? 18.239 -0.052 -15.962 1.00 83.12 197 ALA A O 1
ATOM 1556 N N . GLU A 1 198 ? 20.369 -0.352 -16.613 1.00 77.44 198 GLU A N 1
ATOM 1557 C CA . GLU A 1 198 ? 20.691 -1.500 -15.749 1.00 77.44 198 GLU A CA 1
ATOM 1558 C C . GLU A 1 198 ? 21.157 -1.118 -14.329 1.00 77.44 198 GLU A C 1
ATOM 1560 O O . GLU A 1 198 ? 21.631 -1.963 -13.567 1.00 77.44 198 GLU A O 1
ATOM 1565 N N . ALA A 1 199 ? 21.107 0.164 -13.955 1.00 73.75 199 ALA A N 1
ATOM 1566 C CA . ALA A 1 199 ? 21.582 0.596 -12.646 1.00 73.75 199 ALA A CA 1
ATOM 1567 C C . ALA A 1 199 ? 20.564 0.291 -11.523 1.00 73.75 199 ALA A C 1
ATOM 1569 O O . ALA A 1 199 ? 19.349 0.450 -11.718 1.00 73.75 199 ALA A O 1
ATOM 1570 N N . PRO A 1 200 ? 21.046 -0.083 -10.317 1.00 65.88 200 PRO A N 1
ATOM 1571 C CA . PRO A 1 200 ? 20.211 -0.153 -9.120 1.00 65.88 200 PRO A CA 1
ATOM 1572 C C . PRO A 1 200 ? 19.699 1.244 -8.723 1.00 65.88 200 PRO A C 1
ATOM 1574 O O . PRO A 1 200 ? 20.315 2.257 -9.062 1.00 65.88 200 PRO A O 1
ATOM 1577 N N . GLY A 1 201 ? 18.584 1.293 -7.984 1.00 62.12 201 GLY A N 1
ATOM 1578 C CA . GLY A 1 201 ? 17.834 2.520 -7.657 1.00 62.12 201 GLY A CA 1
ATOM 1579 C C . GLY A 1 201 ? 18.617 3.612 -6.917 1.00 62.12 201 GLY A C 1
ATOM 1580 O O . GLY A 1 201 ? 18.254 4.775 -6.991 1.00 62.12 201 GLY A O 1
ATOM 1581 N N . GLU A 1 202 ? 19.746 3.292 -6.295 1.00 60.44 202 GLU A N 1
ATOM 1582 C CA . GLU A 1 202 ? 20.563 4.268 -5.556 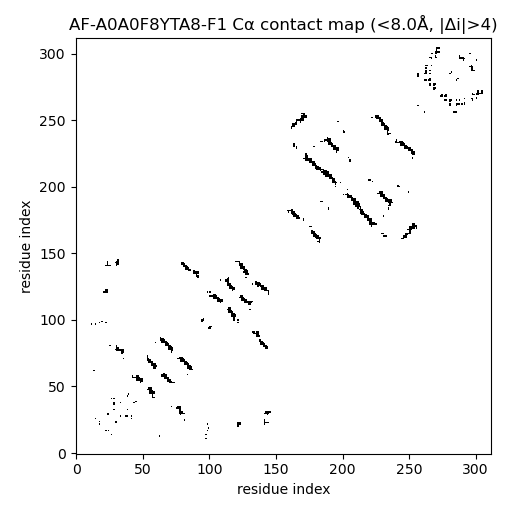1.00 60.44 202 GLU A CA 1
ATOM 1583 C C . GLU A 1 202 ? 21.614 4.980 -6.428 1.00 60.44 202 GLU A C 1
ATOM 1585 O O . GLU A 1 202 ? 22.321 5.871 -5.964 1.00 60.44 202 GLU A O 1
ATOM 1590 N N . ARG A 1 203 ? 21.764 4.586 -7.702 1.00 71.62 203 ARG A N 1
ATOM 1591 C CA . ARG A 1 203 ? 22.777 5.138 -8.619 1.00 71.62 203 ARG A CA 1
ATOM 1592 C C . ARG A 1 203 ? 22.141 5.976 -9.723 1.00 71.62 203 ARG A C 1
ATOM 1594 O O . ARG A 1 203 ? 22.205 5.607 -10.897 1.00 71.62 203 ARG A O 1
ATOM 1601 N N . TYR A 1 204 ? 21.551 7.100 -9.330 1.00 75.81 204 TYR A N 1
ATOM 1602 C CA . TYR A 1 204 ? 21.034 8.107 -10.253 1.00 75.81 204 TYR A CA 1
ATOM 1603 C C . TYR A 1 204 ? 22.105 9.118 -10.681 1.00 75.81 204 TYR A C 1
ATOM 1605 O O . TYR A 1 204 ? 23.123 9.314 -10.014 1.00 75.81 204 TYR A O 1
ATOM 1613 N N . GLY A 1 205 ? 21.875 9.726 -11.841 1.00 80.25 205 GLY A N 1
ATOM 1614 C CA . GLY A 1 205 ? 22.596 10.890 -12.336 1.00 80.25 205 GLY A CA 1
ATOM 1615 C C . GLY A 1 205 ? 21.898 12.180 -11.914 1.00 80.25 205 GLY A C 1
ATOM 1616 O O . GLY A 1 205 ? 21.695 12.440 -10.733 1.00 80.25 205 GLY A O 1
ATOM 1617 N N . GLU A 1 206 ? 21.545 13.008 -12.890 1.00 87.00 206 GLU A N 1
ATOM 1618 C CA . GLU A 1 206 ? 20.785 14.234 -12.652 1.00 87.00 206 GLU A CA 1
ATOM 1619 C C . GLU A 1 206 ? 19.350 13.920 -12.195 1.00 87.00 206 GLU A C 1
ATOM 1621 O O . GLU A 1 206 ? 18.750 12.929 -12.630 1.00 87.00 206 GLU A O 1
ATOM 1626 N N . TRP A 1 207 ? 18.810 14.750 -11.302 1.00 91.94 207 TRP A N 1
ATOM 1627 C CA . TRP A 1 207 ? 17.493 14.573 -10.697 1.00 91.94 207 TRP A CA 1
ATOM 1628 C C . TRP A 1 207 ? 16.863 15.917 -10.325 1.00 91.94 207 TRP A C 1
ATOM 1630 O O . TRP A 1 207 ? 17.576 16.896 -10.104 1.00 91.94 207 TRP A O 1
ATOM 1640 N N . TYR A 1 208 ? 15.534 15.942 -10.225 1.00 89.25 208 TYR A N 1
ATOM 1641 C CA . TYR A 1 208 ? 14.762 17.119 -9.824 1.00 89.25 208 TYR A CA 1
ATOM 1642 C C . TYR A 1 208 ? 13.556 16.724 -8.970 1.00 89.25 208 TYR A C 1
ATOM 1644 O O . TYR A 1 208 ? 12.875 15.749 -9.2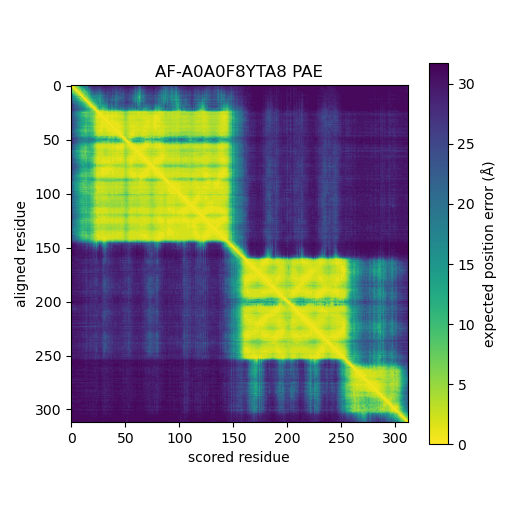93 1.00 89.25 208 TYR A O 1
ATOM 1652 N N . PHE A 1 209 ? 13.260 17.516 -7.934 1.00 89.31 209 PHE A N 1
ATOM 1653 C CA . PHE A 1 209 ? 11.952 17.493 -7.274 1.00 89.31 209 PHE A CA 1
ATOM 1654 C C . PHE A 1 209 ? 10.887 18.133 -8.169 1.00 89.31 209 PHE A C 1
ATOM 1656 O O . PHE A 1 209 ? 11.166 19.059 -8.933 1.00 89.31 209 PHE A O 1
ATOM 1663 N N . LEU A 1 210 ? 9.658 17.637 -8.060 1.00 90.50 210 LEU A N 1
ATOM 1664 C CA . LEU A 1 210 ? 8.508 18.108 -8.828 1.00 90.50 210 LEU A CA 1
ATOM 1665 C C . LEU A 1 210 ? 7.742 19.222 -8.120 1.00 90.50 210 LEU A C 1
ATOM 1667 O O . LEU A 1 210 ? 6.918 19.877 -8.755 1.00 90.50 210 LEU A O 1
ATOM 1671 N N . GLU A 1 211 ? 8.040 19.475 -6.842 1.00 87.38 211 GLU A N 1
ATOM 1672 C CA . GLU A 1 211 ? 7.509 20.610 -6.077 1.00 87.38 211 GLU A CA 1
ATOM 1673 C C . GLU A 1 211 ? 5.969 20.640 -6.061 1.00 87.38 211 GLU A C 1
ATOM 1675 O O . GLU A 1 211 ? 5.341 21.697 -6.107 1.00 87.38 211 GLU A O 1
ATOM 1680 N N . GLY A 1 212 ? 5.353 19.455 -6.021 1.00 81.62 212 GLY A N 1
ATOM 1681 C CA . GLY A 1 212 ? 3.908 19.273 -5.926 1.00 81.62 212 GLY A CA 1
ATOM 1682 C C . GLY A 1 212 ? 3.190 19.334 -7.272 1.00 81.62 212 GLY A C 1
ATOM 1683 O O . GLY A 1 212 ? 1.963 19.280 -7.323 1.00 81.62 212 GLY A O 1
ATOM 1684 N N . LYS A 1 213 ? 3.933 19.437 -8.380 1.00 87.81 213 LYS A N 1
ATOM 1685 C CA . LYS A 1 213 ? 3.364 19.343 -9.726 1.00 87.81 213 LYS A CA 1
ATOM 1686 C C . LYS A 1 213 ? 2.908 17.914 -9.998 1.00 87.81 213 LYS A C 1
ATOM 1688 O O . LYS A 1 213 ? 3.702 16.980 -9.949 1.00 87.81 213 LYS A O 1
ATOM 1693 N N . THR A 1 214 ? 1.642 17.774 -10.366 1.00 87.31 214 THR A N 1
ATOM 1694 C CA . THR A 1 214 ? 1.036 16.499 -10.775 1.00 87.31 214 THR A CA 1
ATOM 1695 C C . THR A 1 214 ? 1.271 16.188 -12.260 1.00 87.31 214 THR A C 1
ATOM 1697 O O . THR A 1 214 ? 1.176 15.036 -12.684 1.00 87.31 214 THR A O 1
ATOM 1700 N N . GLU A 1 215 ? 1.622 17.205 -13.052 1.00 91.00 215 GLU A N 1
ATOM 1701 C CA . GLU A 1 215 ? 2.014 17.113 -14.458 1.00 91.00 215 GLU A CA 1
ATOM 1702 C C . GLU A 1 215 ? 2.972 18.246 -14.854 1.00 91.00 215 GLU A C 1
ATOM 1704 O O . GLU A 1 215 ? 3.038 19.293 -14.200 1.00 91.00 215 GLU A O 1
ATOM 1709 N N . GLY A 1 216 ? 3.724 18.047 -15.934 1.00 91.69 216 GLY A N 1
ATOM 1710 C CA . GLY A 1 216 ? 4.621 19.064 -16.463 1.00 91.69 216 GLY A CA 1
ATOM 1711 C C . GLY A 1 216 ? 5.747 18.504 -17.317 1.00 91.69 216 GLY A C 1
ATOM 1712 O O . GLY A 1 216 ? 5.725 17.358 -17.767 1.00 91.69 216 GLY A O 1
ATOM 1713 N N . GLU A 1 217 ? 6.749 19.348 -17.546 1.00 94.12 217 GLU A N 1
ATOM 1714 C CA . GLU A 1 217 ? 7.947 18.993 -18.294 1.00 94.12 217 GLU A CA 1
ATOM 1715 C C . GLU A 1 217 ? 9.199 19.417 -17.525 1.00 94.12 217 GLU A C 1
ATOM 1717 O O . GLU A 1 217 ? 9.247 20.497 -16.931 1.00 94.12 217 GLU A O 1
ATOM 1722 N N . LEU A 1 218 ? 10.219 18.567 -17.564 1.00 94.56 218 LEU A N 1
ATOM 1723 C CA . LEU A 1 218 ? 11.568 18.850 -17.090 1.00 94.56 218 LEU A CA 1
ATOM 1724 C C . LEU A 1 218 ? 12.554 18.748 -18.249 1.00 94.56 218 LEU A C 1
ATOM 1726 O O . LEU A 1 218 ? 12.352 17.984 -19.195 1.00 94.56 218 LEU A O 1
ATOM 1730 N N . SER A 1 219 ? 13.637 19.513 -18.162 1.00 93.94 219 SER A N 1
ATOM 1731 C CA . SER A 1 219 ? 14.768 19.415 -19.083 1.00 93.94 219 SER A CA 1
ATOM 1732 C C . SER A 1 219 ? 15.974 18.871 -18.336 1.00 93.94 219 SER A C 1
ATOM 1734 O O . SER A 1 219 ? 16.338 19.402 -17.292 1.00 93.94 219 SER A O 1
ATOM 1736 N N . PHE A 1 220 ? 16.580 17.829 -18.887 1.00 95.44 220 PHE A N 1
ATOM 1737 C CA . PHE A 1 220 ? 17.781 17.187 -18.366 1.00 95.44 220 PHE A CA 1
ATOM 1738 C C . PHE A 1 220 ? 18.909 17.292 -19.379 1.00 95.44 220 PHE A C 1
ATOM 1740 O O . PHE A 1 220 ? 18.662 17.358 -20.586 1.00 95.44 220 PHE A O 1
ATOM 1747 N N . THR A 1 221 ? 20.146 17.248 -18.898 1.00 93.75 221 THR A N 1
ATOM 1748 C CA . THR A 1 221 ? 21.320 17.181 -19.768 1.00 93.75 221 THR A CA 1
ATOM 1749 C C . THR A 1 221 ? 21.723 15.724 -19.962 1.00 93.75 221 THR A C 1
ATOM 1751 O O . THR A 1 221 ? 21.892 14.970 -19.002 1.00 93.75 221 THR A O 1
ATOM 1754 N N . ALA A 1 222 ? 21.888 15.305 -21.215 1.00 91.62 222 ALA A N 1
ATOM 1755 C CA . ALA A 1 222 ? 22.348 13.965 -21.540 1.00 91.62 222 ALA A CA 1
ATOM 1756 C C . ALA A 1 222 ? 23.741 13.702 -20.921 1.00 91.62 222 ALA A C 1
ATOM 1758 O O . ALA A 1 222 ? 24.652 14.514 -21.109 1.00 91.62 222 ALA A O 1
ATOM 1759 N N . PRO A 1 223 ? 23.938 12.576 -20.209 1.00 91.94 223 PRO A N 1
ATOM 1760 C CA . PRO A 1 223 ? 25.207 12.228 -19.580 1.00 91.94 223 PRO A CA 1
ATOM 1761 C C . PRO A 1 223 ? 26.394 12.204 -20.545 1.00 91.94 223 PRO A C 1
ATOM 1763 O O . PRO A 1 223 ? 26.269 11.828 -21.704 1.00 91.94 223 PRO A O 1
ATOM 1766 N N . GLU A 1 224 ? 27.590 12.496 -20.032 1.00 89.06 224 GLU A N 1
ATOM 1767 C CA . GLU A 1 224 ? 28.832 12.383 -20.817 1.00 89.06 224 GLU A CA 1
ATOM 1768 C C . GLU A 1 224 ? 29.159 10.940 -21.221 1.00 89.06 224 GLU A C 1
ATOM 1770 O O . GLU A 1 224 ? 29.811 10.671 -22.230 1.00 89.06 224 GLU A O 1
ATOM 1775 N N . LYS A 1 225 ? 28.716 9.982 -20.405 1.00 88.44 225 LYS A N 1
ATOM 1776 C CA . LYS A 1 225 ? 28.950 8.566 -20.651 1.00 88.44 225 LYS A CA 1
ATOM 1777 C C . LYS A 1 225 ? 27.919 8.039 -21.646 1.00 88.44 225 LYS A C 1
ATOM 1779 O O . LYS A 1 225 ? 26.722 8.100 -21.396 1.00 88.44 225 LYS A O 1
ATOM 1784 N N . GLU A 1 226 ? 28.405 7.454 -22.736 1.00 86.62 226 GLU A N 1
ATOM 1785 C CA . GLU A 1 226 ? 27.546 6.757 -23.690 1.00 86.62 226 GLU A CA 1
ATOM 1786 C C . GLU A 1 226 ? 26.887 5.522 -23.057 1.00 86.62 226 GLU A C 1
ATOM 1788 O O . GLU A 1 226 ? 27.496 4.808 -22.249 1.00 86.62 226 GLU A O 1
ATOM 1793 N N . GLY A 1 227 ? 25.649 5.242 -23.459 1.00 86.00 227 GLY A N 1
ATOM 1794 C CA . GLY A 1 227 ? 24.886 4.102 -22.967 1.00 86.00 227 GLY A CA 1
ATOM 1795 C C . GLY A 1 227 ? 23.383 4.273 -23.125 1.00 86.00 227 GLY A C 1
ATOM 1796 O O . GLY A 1 227 ? 22.903 5.268 -23.666 1.00 86.00 227 GLY A O 1
ATOM 1797 N N . ASP A 1 228 ? 22.654 3.277 -22.634 1.00 87.44 228 ASP A N 1
ATOM 1798 C CA . ASP A 1 228 ? 21.199 3.312 -22.554 1.00 87.44 228 ASP A CA 1
ATOM 1799 C C . ASP A 1 228 ? 20.772 3.799 -21.172 1.00 87.44 228 ASP A C 1
ATOM 1801 O O . ASP A 1 228 ? 21.280 3.341 -20.140 1.00 87.44 228 ASP A O 1
ATOM 1805 N N . TYR A 1 229 ? 19.848 4.750 -21.172 1.00 92.00 229 TYR A N 1
ATOM 1806 C CA . TYR A 1 229 ? 19.364 5.439 -19.990 1.00 92.00 229 TYR A CA 1
ATOM 1807 C C . TYR A 1 229 ? 17.841 5.443 -19.953 1.00 92.00 229 TYR A C 1
ATOM 1809 O O . TYR A 1 229 ? 17.182 5.337 -20.982 1.00 92.00 229 TYR A O 1
ATOM 1817 N N . GLN A 1 230 ? 17.278 5.603 -18.764 1.00 94.75 230 GLN A N 1
ATOM 1818 C CA . GLN A 1 230 ? 15.846 5.797 -18.561 1.00 94.75 230 GLN A CA 1
ATOM 1819 C C . GLN A 1 230 ? 15.617 6.785 -17.424 1.00 94.75 230 GLN A C 1
ATOM 1821 O O . GLN A 1 230 ? 16.410 6.856 -16.480 1.00 94.75 230 GLN A O 1
ATOM 1826 N N . PHE A 1 231 ? 14.511 7.512 -17.492 1.00 96.50 231 PHE A N 1
ATOM 1827 C CA . PHE A 1 231 ? 14.031 8.302 -16.372 1.00 96.50 231 PHE A CA 1
ATOM 1828 C C . PHE A 1 231 ? 13.133 7.444 -15.499 1.00 96.50 231 PHE A C 1
ATOM 1830 O O . PHE A 1 231 ? 12.400 6.579 -15.986 1.00 96.50 231 PHE A O 1
ATOM 1837 N N . ARG A 1 232 ? 13.213 7.679 -14.196 1.00 95.19 232 ARG A N 1
ATOM 1838 C CA . ARG A 1 232 ? 12.374 7.034 -13.195 1.00 95.19 232 ARG A CA 1
ATOM 1839 C C . ARG A 1 232 ? 11.736 8.124 -12.347 1.00 95.19 232 ARG A C 1
ATOM 1841 O O . ARG A 1 232 ? 12.419 9.075 -11.968 1.00 95.19 232 ARG A O 1
ATOM 1848 N N . LEU A 1 233 ? 10.438 7.992 -12.119 1.00 93.44 233 LEU A N 1
ATOM 1849 C CA . LEU A 1 233 ? 9.638 8.847 -11.252 1.00 93.44 233 LEU A CA 1
ATOM 1850 C C . LEU A 1 233 ? 9.432 8.121 -9.925 1.00 93.44 233 LEU A C 1
ATOM 1852 O O . LEU A 1 233 ? 9.047 6.953 -9.934 1.00 93.44 233 LEU A O 1
ATOM 1856 N N . PHE A 1 234 ? 9.643 8.817 -8.818 1.00 89.81 234 PHE A N 1
ATOM 1857 C CA . PHE A 1 234 ? 9.518 8.297 -7.459 1.00 89.81 234 PHE A CA 1
ATOM 1858 C C . PHE A 1 234 ? 8.605 9.205 -6.645 1.00 89.81 234 PHE A C 1
ATOM 1860 O O . PHE A 1 234 ? 8.561 10.416 -6.889 1.00 89.81 234 PHE A O 1
ATOM 1867 N N . ALA A 1 235 ? 7.910 8.615 -5.677 1.00 88.56 235 ALA A N 1
ATOM 1868 C CA . ALA A 1 235 ? 7.023 9.340 -4.785 1.00 88.56 235 ALA A CA 1
ATOM 1869 C C . ALA A 1 235 ? 7.673 9.608 -3.422 1.00 88.56 235 ALA A C 1
ATOM 1871 O O . ALA A 1 235 ? 8.434 8.774 -2.933 1.00 88.56 235 ALA A O 1
ATOM 1872 N N . ASP A 1 236 ? 7.311 10.740 -2.814 1.00 82.44 236 ASP A N 1
ATOM 1873 C CA . ASP A 1 236 ? 7.388 10.961 -1.359 1.00 82.44 236 ASP A CA 1
ATOM 1874 C C . ASP A 1 236 ? 8.777 10.738 -0.724 1.00 82.44 236 ASP A C 1
ATOM 1876 O O . ASP A 1 236 ? 8.934 9.961 0.209 1.00 82.44 236 ASP A O 1
ATOM 1880 N N . TRP A 1 237 ? 9.838 11.362 -1.246 1.00 74.94 237 TRP A N 1
ATOM 1881 C CA . TRP A 1 237 ? 11.182 11.195 -0.673 1.00 74.94 237 TRP A CA 1
ATOM 1882 C C . TRP A 1 237 ? 11.367 11.947 0.664 1.00 74.94 237 TRP A C 1
ATOM 1884 O O . TRP A 1 237 ? 11.138 13.156 0.689 1.00 74.94 237 TRP A O 1
ATOM 1894 N N . PRO A 1 238 ? 11.984 11.350 1.709 1.00 72.00 238 PRO A N 1
ATOM 1895 C CA . PRO A 1 238 ? 12.646 10.039 1.738 1.00 72.00 238 PRO A CA 1
ATOM 1896 C C . PRO A 1 238 ? 11.767 8.822 2.053 1.00 72.00 238 PRO A C 1
ATOM 1898 O O . PRO A 1 238 ? 12.246 7.698 1.893 1.00 72.00 238 PRO A O 1
ATOM 1901 N N . GLU A 1 239 ? 10.531 9.012 2.498 1.00 65.88 239 GLU A N 1
ATOM 1902 C CA . GLU A 1 239 ? 9.630 7.966 2.991 1.00 65.88 239 GLU A CA 1
ATOM 1903 C C . GLU A 1 239 ? 9.309 6.883 1.939 1.00 65.88 239 GLU A C 1
ATOM 1905 O O . GLU A 1 239 ? 9.343 5.693 2.258 1.00 65.88 239 GLU A O 1
ATOM 1910 N N . GLY A 1 240 ? 9.082 7.269 0.681 1.00 64.94 240 GLY A N 1
ATOM 1911 C CA . GLY A 1 240 ? 8.803 6.388 -0.461 1.00 64.94 240 GLY A CA 1
ATOM 1912 C C . GLY A 1 240 ? 10.042 5.739 -1.094 1.00 64.94 240 GLY A C 1
ATOM 1913 O O . GLY A 1 240 ? 9.930 4.852 -1.943 1.00 64.94 240 GLY A O 1
ATOM 1914 N N . GLY A 1 241 ? 11.246 6.129 -0.666 1.00 78.94 241 GLY A N 1
ATOM 1915 C CA . GLY A 1 241 ? 12.497 5.501 -1.087 1.00 78.94 241 GLY A CA 1
ATOM 1916 C C . GLY A 1 241 ? 12.772 5.573 -2.598 1.00 78.94 241 GLY A C 1
ATOM 1917 O O . GLY A 1 241 ? 12.620 6.614 -3.234 1.00 78.94 241 GLY A O 1
ATOM 1918 N N . TYR A 1 242 ? 13.250 4.460 -3.166 1.00 78.88 242 TYR A N 1
ATOM 1919 C CA . TYR A 1 242 ? 13.692 4.350 -4.567 1.00 78.88 242 TYR A CA 1
ATOM 1920 C C . TYR A 1 242 ? 12.824 3.385 -5.393 1.00 78.88 242 TYR A C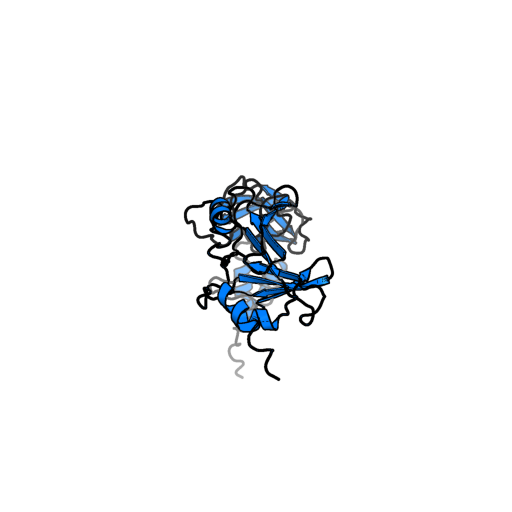 1
ATOM 1922 O O . TYR A 1 242 ? 13.307 2.783 -6.360 1.00 78.88 242 TYR A O 1
ATOM 1930 N N . GLU A 1 243 ? 11.558 3.196 -5.016 1.00 83.00 243 GLU A N 1
ATOM 1931 C CA . GLU A 1 243 ? 10.603 2.435 -5.823 1.00 83.00 243 GLU A CA 1
ATOM 1932 C C . GLU A 1 243 ? 9.982 3.344 -6.891 1.00 83.00 243 GLU A C 1
ATOM 1934 O O . GLU A 1 243 ? 9.316 4.332 -6.592 1.00 83.00 243 GLU A O 1
ATOM 1939 N N . ALA A 1 244 ? 10.256 3.047 -8.163 1.00 86.00 244 ALA A N 1
ATOM 1940 C CA . ALA A 1 244 ? 9.788 3.884 -9.260 1.00 86.00 244 ALA A CA 1
ATOM 1941 C C . ALA A 1 244 ? 8.299 3.633 -9.545 1.00 86.00 244 ALA A C 1
ATOM 1943 O O . ALA A 1 244 ? 7.919 2.520 -9.906 1.00 86.00 244 ALA A O 1
ATOM 1944 N N . ILE A 1 245 ? 7.482 4.684 -9.480 1.00 88.62 245 ILE A N 1
ATOM 1945 C CA . ILE A 1 245 ? 6.048 4.645 -9.812 1.00 88.62 245 ILE A CA 1
ATOM 1946 C C . ILE A 1 245 ? 5.788 4.804 -11.321 1.00 88.62 245 ILE A C 1
ATOM 1948 O O . ILE A 1 245 ? 4.731 4.418 -11.819 1.00 88.62 245 ILE A O 1
ATOM 1952 N N . ALA A 1 246 ? 6.768 5.320 -12.073 1.00 90.06 246 ALA A N 1
ATOM 1953 C CA . ALA A 1 246 ? 6.790 5.289 -13.535 1.00 90.06 246 ALA A CA 1
ATOM 1954 C C . ALA A 1 246 ? 8.227 5.244 -14.075 1.00 90.06 246 ALA A C 1
ATOM 1956 O O . ALA A 1 246 ? 9.163 5.765 -13.464 1.00 90.06 246 ALA A O 1
ATOM 1957 N N . ILE A 1 247 ? 8.396 4.634 -15.249 1.00 91.19 247 ILE A N 1
ATOM 1958 C CA . ILE A 1 247 ? 9.675 4.519 -15.956 1.00 91.19 247 ILE A CA 1
ATOM 1959 C C . ILE A 1 247 ? 9.451 4.939 -17.409 1.00 91.19 247 ILE A C 1
ATOM 1961 O O . ILE A 1 247 ? 8.468 4.519 -18.020 1.00 91.19 247 ILE A O 1
ATOM 1965 N N . SER A 1 248 ? 10.344 5.768 -17.948 1.00 91.25 248 SER A N 1
ATOM 1966 C CA . SER A 1 248 ? 10.276 6.202 -19.346 1.00 91.25 248 SER A CA 1
ATOM 1967 C C . SER A 1 248 ? 10.728 5.117 -20.323 1.00 91.25 248 SER A C 1
ATOM 1969 O O . SER A 1 248 ? 11.398 4.155 -19.948 1.00 91.25 248 SER A O 1
ATOM 1971 N N . ASP A 1 249 ? 10.473 5.345 -21.611 1.00 85.62 249 ASP A N 1
ATOM 1972 C CA . ASP A 1 249 ? 11.202 4.658 -22.678 1.00 85.62 249 ASP A CA 1
ATOM 1973 C C . ASP A 1 249 ? 12.720 4.910 -22.582 1.00 85.62 249 ASP A C 1
ATOM 1975 O O . ASP A 1 249 ? 13.179 5.876 -21.956 1.00 85.62 249 ASP A O 1
ATOM 1979 N N . LEU A 1 250 ? 13.501 4.035 -23.225 1.00 87.06 250 LEU A N 1
ATOM 1980 C CA . LEU A 1 250 ? 14.957 4.141 -23.272 1.00 87.06 250 LEU A CA 1
ATOM 1981 C C . LEU A 1 250 ? 15.417 5.348 -24.097 1.00 87.06 250 LEU A C 1
ATOM 1983 O O . LEU A 1 250 ? 14.962 5.573 -25.221 1.00 87.06 250 LEU A O 1
ATOM 1987 N N . ILE A 1 251 ? 16.402 6.058 -23.556 1.00 87.56 251 ILE A N 1
ATOM 1988 C CA . ILE A 1 251 ? 17.164 7.108 -24.221 1.00 87.56 251 ILE A CA 1
ATOM 1989 C C . ILE A 1 251 ? 18.575 6.597 -24.483 1.00 87.56 251 ILE A C 1
ATOM 1991 O O . ILE A 1 251 ? 19.314 6.264 -23.554 1.00 87.56 251 ILE A O 1
ATOM 1995 N N . ARG A 1 252 ? 18.972 6.573 -25.754 1.00 87.31 252 ARG A N 1
ATOM 1996 C CA . ARG A 1 252 ? 20.326 6.206 -26.157 1.00 87.31 252 ARG A CA 1
ATOM 1997 C C . ARG A 1 252 ? 21.219 7.436 -26.208 1.00 87.31 252 ARG A C 1
ATOM 1999 O O . ARG A 1 252 ? 21.100 8.267 -27.112 1.00 87.31 252 ARG A O 1
ATOM 2006 N N . VAL A 1 253 ? 22.143 7.519 -25.261 1.00 88.38 253 VAL A N 1
ATOM 2007 C CA . VAL A 1 253 ? 23.161 8.567 -25.198 1.00 88.38 253 VAL A CA 1
ATOM 2008 C C . VAL A 1 253 ? 24.392 8.095 -25.961 1.00 88.38 253 VAL A C 1
ATOM 2010 O O . VAL A 1 253 ? 24.993 7.073 -25.629 1.00 88.38 253 VAL A O 1
ATOM 2013 N N . GLY A 1 254 ? 24.756 8.818 -27.012 1.00 80.62 254 GLY A N 1
ATOM 2014 C CA . GLY A 1 254 ? 25.879 8.481 -27.878 1.00 80.62 254 GLY A CA 1
ATOM 2015 C C . GLY A 1 254 ? 25.830 9.241 -29.197 1.00 80.62 254 GLY A C 1
ATOM 2016 O O . GLY A 1 254 ? 25.160 10.260 -29.342 1.00 80.62 254 GLY A O 1
ATOM 2017 N N . ILE A 1 255 ? 26.565 8.770 -30.196 1.00 59.44 255 ILE A N 1
ATOM 2018 C CA . ILE A 1 255 ? 26.650 9.466 -31.483 1.00 59.44 255 ILE A CA 1
ATOM 2019 C C . ILE A 1 255 ? 25.292 9.405 -32.213 1.00 59.44 255 ILE A C 1
ATOM 2021 O O . ILE A 1 255 ? 24.998 8.418 -32.882 1.00 59.44 255 ILE A O 1
ATOM 2025 N N . LYS A 1 256 ? 24.483 10.475 -32.132 1.00 50.53 256 LYS A N 1
ATOM 2026 C CA . LYS A 1 256 ? 23.327 10.703 -33.024 1.00 50.53 256 LYS A CA 1
ATOM 2027 C C . LYS A 1 256 ? 23.789 10.524 -34.478 1.00 50.53 256 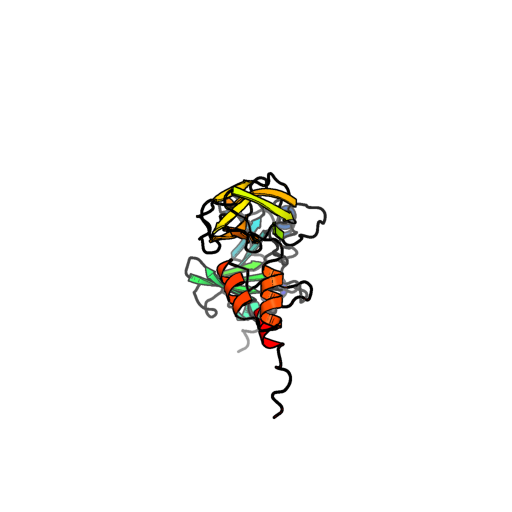LYS A C 1
ATOM 2029 O O . LYS A 1 256 ? 24.778 11.193 -34.827 1.00 50.53 256 LYS A O 1
ATOM 2034 N N . PRO A 1 257 ? 23.134 9.688 -35.315 1.00 49.91 257 PRO A N 1
ATOM 2035 C CA . PRO A 1 257 ? 23.563 9.488 -36.694 1.00 49.91 257 PRO A CA 1
ATOM 2036 C C . PRO A 1 257 ? 23.715 10.854 -37.363 1.00 49.91 257 PRO A C 1
ATOM 2038 O O . PRO A 1 257 ? 22.828 11.707 -37.304 1.00 49.91 257 PRO A O 1
ATOM 2041 N N . LEU A 1 258 ? 24.904 11.098 -37.919 1.00 41.72 258 LEU A N 1
ATOM 2042 C CA . LEU A 1 258 ? 25.337 12.410 -38.414 1.00 41.72 258 LEU A CA 1
ATOM 2043 C C . LEU A 1 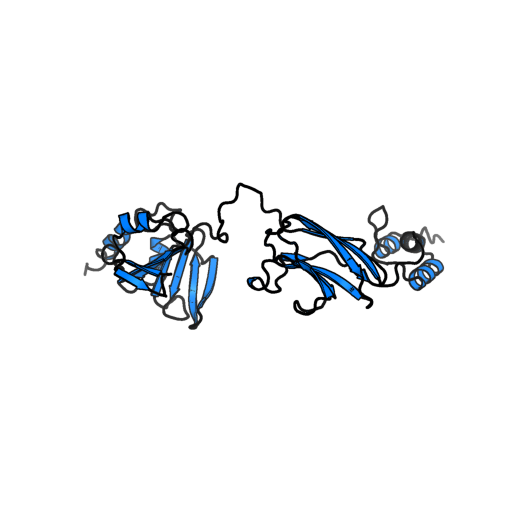258 ? 24.504 12.909 -39.609 1.00 41.72 258 LEU A C 1
ATOM 2045 O O . LEU A 1 258 ? 24.673 14.049 -40.037 1.00 41.72 258 LEU A O 1
ATOM 2049 N N . THR A 1 259 ? 23.596 12.081 -40.129 1.00 47.56 259 THR A N 1
ATOM 2050 C CA . THR A 1 259 ? 22.803 12.351 -41.324 1.00 47.56 259 THR A CA 1
ATOM 2051 C C . THR A 1 259 ? 21.329 12.037 -41.042 1.00 47.56 259 THR A C 1
ATOM 2053 O O . THR A 1 259 ? 20.973 10.868 -40.881 1.00 47.56 259 THR A O 1
ATOM 2056 N N . PRO A 1 260 ? 20.444 13.050 -40.962 1.00 50.22 260 PRO A N 1
ATOM 2057 C CA . PRO A 1 260 ? 19.002 12.822 -40.992 1.00 50.22 260 PRO A CA 1
ATOM 2058 C C . PRO A 1 260 ? 18.639 11.966 -42.214 1.00 50.22 260 PRO A C 1
ATOM 2060 O O . PRO A 1 260 ? 19.023 12.307 -43.329 1.00 50.22 260 PRO A O 1
ATOM 2063 N N . GLY A 1 261 ? 17.934 10.853 -42.005 1.00 58.97 261 GLY A N 1
ATOM 2064 C CA . GLY A 1 261 ? 17.556 9.921 -43.075 1.00 58.97 261 GLY A CA 1
ATOM 2065 C C . GLY A 1 261 ? 18.463 8.698 -43.244 1.00 58.97 261 GLY A C 1
ATOM 2066 O O . GLY A 1 261 ? 18.105 7.817 -44.018 1.00 58.97 261 GLY A O 1
ATOM 2067 N N . LEU A 1 262 ? 19.565 8.577 -42.493 1.00 65.56 262 LEU A N 1
ATOM 2068 C CA . LEU A 1 262 ? 20.459 7.410 -42.565 1.00 65.56 262 LEU A CA 1
ATOM 2069 C C . LEU A 1 262 ? 19.748 6.084 -42.225 1.00 65.56 262 LEU A C 1
ATOM 2071 O O . LEU A 1 262 ? 20.018 5.058 -42.841 1.00 65.56 262 LEU A O 1
ATOM 2075 N N . ASP A 1 263 ? 18.793 6.114 -41.296 1.00 66.50 263 ASP A N 1
ATOM 2076 C CA . ASP A 1 263 ? 17.983 4.941 -40.951 1.00 66.50 263 ASP A CA 1
ATOM 2077 C C . ASP A 1 263 ? 17.048 4.545 -42.105 1.00 66.50 263 ASP A C 1
ATOM 2079 O O . ASP A 1 263 ? 16.899 3.365 -42.415 1.00 66.50 263 ASP A O 1
ATOM 2083 N N . ASN A 1 264 ? 16.478 5.535 -42.805 1.00 69.81 264 ASN A N 1
ATOM 2084 C CA . ASN A 1 264 ? 15.687 5.309 -44.018 1.00 69.81 264 ASN A CA 1
ATOM 2085 C C . ASN A 1 264 ? 16.561 4.778 -45.166 1.00 69.81 264 ASN A C 1
ATOM 2087 O O . ASN A 1 264 ? 16.102 3.944 -45.944 1.00 69.81 264 ASN A O 1
ATOM 2091 N N . GLU A 1 265 ? 17.818 5.219 -45.264 1.00 74.19 265 GLU A N 1
ATOM 2092 C CA . GLU A 1 265 ? 18.788 4.677 -46.220 1.00 74.19 265 GLU A CA 1
ATOM 2093 C C . GLU A 1 265 ? 19.162 3.226 -45.900 1.00 74.19 265 GLU A C 1
ATOM 2095 O O . GLU A 1 265 ? 19.217 2.414 -46.820 1.00 74.19 265 GLU A O 1
ATOM 2100 N N . LEU A 1 266 ? 19.351 2.871 -44.623 1.00 73.94 266 LEU A N 1
ATOM 2101 C CA . LEU A 1 266 ? 19.572 1.483 -44.204 1.00 73.94 266 LEU A CA 1
ATOM 2102 C C . LEU A 1 266 ? 18.347 0.609 -44.514 1.00 73.94 266 LEU A C 1
ATOM 2104 O O . LEU A 1 266 ? 18.491 -0.476 -45.077 1.00 73.94 266 LEU A O 1
ATOM 2108 N N . LEU A 1 267 ? 17.141 1.085 -44.190 1.00 70.44 267 LEU A N 1
ATOM 2109 C CA . LEU A 1 267 ? 15.875 0.411 -44.499 1.00 70.44 267 LEU A CA 1
ATOM 2110 C C . LEU A 1 267 ? 15.715 0.167 -46.005 1.00 70.44 267 LEU A C 1
ATOM 2112 O O . LEU A 1 267 ? 15.338 -0.932 -46.417 1.00 70.44 267 LEU A O 1
ATOM 2116 N N . LYS A 1 268 ? 16.025 1.179 -46.823 1.00 75.38 268 LYS A N 1
ATOM 2117 C CA . LYS A 1 268 ? 15.969 1.097 -48.284 1.00 75.38 268 LYS A CA 1
ATOM 2118 C C . LYS A 1 268 ? 17.013 0.124 -48.833 1.00 75.38 268 LYS A C 1
ATOM 2120 O O . LYS A 1 268 ? 16.646 -0.789 -49.565 1.00 75.38 268 LYS A O 1
ATOM 2125 N N . ALA A 1 269 ? 18.274 0.261 -48.424 1.00 78.81 269 ALA A N 1
ATOM 2126 C CA . ALA A 1 269 ? 19.363 -0.612 -48.860 1.00 78.81 269 ALA A CA 1
ATOM 2127 C C . ALA A 1 269 ? 19.099 -2.081 -48.488 1.00 78.81 269 ALA A C 1
ATOM 2129 O O . ALA A 1 269 ? 19.297 -2.979 -49.304 1.00 78.81 269 ALA A O 1
ATOM 2130 N N . ALA A 1 270 ? 18.562 -2.332 -47.288 1.00 77.44 270 ALA A N 1
ATOM 2131 C CA . ALA A 1 270 ? 18.166 -3.668 -46.853 1.00 77.44 270 ALA A CA 1
ATOM 2132 C C . ALA A 1 270 ? 16.991 -4.237 -47.667 1.00 77.44 270 ALA A C 1
ATOM 2134 O O . ALA A 1 270 ? 16.980 -5.430 -47.965 1.00 77.44 270 ALA A O 1
ATOM 2135 N N . GLY A 1 271 ? 16.011 -3.405 -48.037 1.00 73.81 271 GLY A N 1
ATOM 2136 C CA . GLY A 1 271 ? 14.886 -3.804 -48.888 1.00 73.81 271 GLY A CA 1
ATOM 2137 C C . GLY A 1 271 ? 15.265 -4.041 -50.354 1.00 73.81 271 GLY A C 1
ATOM 2138 O O . GLY A 1 271 ? 14.621 -4.849 -51.020 1.00 73.81 271 GLY A O 1
ATOM 2139 N N . GLU A 1 272 ? 16.306 -3.372 -50.849 1.00 79.31 272 GLU A N 1
ATOM 2140 C CA . GLU A 1 272 ? 16.829 -3.501 -52.219 1.00 79.31 272 GLU A CA 1
ATOM 2141 C C . GLU A 1 272 ? 17.925 -4.578 -52.346 1.00 79.31 272 GLU A C 1
ATOM 2143 O O . GLU A 1 272 ? 18.301 -4.939 -53.458 1.00 79.31 272 GLU A O 1
ATOM 2148 N N . GLY A 1 273 ? 18.418 -5.121 -51.225 1.00 76.19 273 GLY A N 1
ATOM 2149 C CA . GLY A 1 273 ? 19.515 -6.095 -51.204 1.00 76.19 273 GLY A CA 1
ATOM 2150 C C . GLY A 1 273 ? 20.899 -5.488 -51.476 1.00 76.19 273 GLY A C 1
ATOM 2151 O O . GLY A 1 273 ? 21.839 -6.221 -51.785 1.00 76.19 273 GLY A O 1
ATOM 2152 N N . ASP A 1 274 ? 21.042 -4.165 -51.360 1.00 82.50 274 ASP A N 1
ATOM 2153 C CA . ASP A 1 274 ? 22.296 -3.438 -51.580 1.00 82.50 274 ASP A CA 1
ATOM 2154 C C . ASP A 1 274 ? 23.230 -3.592 -50.369 1.00 82.50 274 ASP A C 1
ATOM 2156 O O . ASP A 1 274 ? 23.248 -2.787 -49.433 1.00 82.50 274 ASP A O 1
ATOM 2160 N N . MET A 1 275 ? 24.008 -4.675 -50.378 1.00 76.75 275 MET A N 1
ATOM 2161 C CA . MET A 1 275 ? 24.900 -5.037 -49.275 1.00 76.75 275 MET A CA 1
ATOM 2162 C C . MET A 1 275 ? 26.038 -4.033 -49.043 1.00 76.75 275 MET A C 1
ATOM 2164 O O . MET A 1 275 ? 26.515 -3.922 -47.912 1.00 76.75 275 MET A O 1
ATOM 2168 N N . GLU A 1 276 ? 26.465 -3.293 -50.069 1.00 79.31 276 GLU A N 1
ATOM 2169 C CA . GLU A 1 276 ? 27.513 -2.275 -49.938 1.00 79.31 276 GLU A CA 1
ATOM 2170 C C . GLU A 1 276 ? 26.981 -1.072 -49.156 1.00 79.31 276 GLU A C 1
ATOM 2172 O O . GLU A 1 276 ? 27.591 -0.635 -48.173 1.00 79.31 276 GLU A O 1
ATOM 2177 N N . GLN A 1 277 ? 25.791 -0.591 -49.522 1.00 74.25 277 GLN A N 1
ATOM 2178 C CA . GLN A 1 277 ? 25.149 0.516 -48.826 1.00 74.25 277 GLN A CA 1
ATOM 2179 C C . GLN A 1 277 ? 24.661 0.104 -47.427 1.00 74.25 277 GLN A C 1
ATOM 2181 O O . GLN A 1 277 ? 24.778 0.904 -46.495 1.00 74.25 277 GLN A O 1
ATOM 2186 N N . VAL A 1 278 ? 24.213 -1.145 -47.229 1.00 74.19 278 VAL A N 1
ATOM 2187 C CA . VAL A 1 278 ? 23.949 -1.710 -45.890 1.00 74.19 278 VAL A CA 1
ATOM 2188 C C . VAL A 1 278 ? 25.218 -1.669 -45.041 1.00 74.19 278 VAL A C 1
ATOM 2190 O O . VAL A 1 278 ? 25.200 -1.152 -43.928 1.00 74.19 278 VAL A O 1
ATOM 2193 N N . GLN A 1 279 ? 26.354 -2.151 -45.549 1.00 77.00 279 GLN A N 1
ATOM 2194 C CA . GLN A 1 279 ? 27.598 -2.155 -44.779 1.00 77.00 279 GLN A CA 1
ATOM 2195 C C . GLN A 1 279 ? 28.081 -0.732 -44.464 1.00 77.00 279 GLN A C 1
ATOM 2197 O O . GLN A 1 279 ? 28.537 -0.470 -43.351 1.00 77.00 279 GLN A O 1
ATOM 2202 N N . LYS A 1 280 ? 27.932 0.201 -45.407 1.00 75.75 280 LYS A N 1
ATOM 2203 C CA . LYS A 1 280 ? 28.289 1.614 -45.236 1.00 75.75 280 LYS A CA 1
ATOM 2204 C C . LYS A 1 280 ? 27.411 2.322 -44.203 1.00 75.75 280 LYS A C 1
ATOM 2206 O O . LYS A 1 280 ? 27.931 3.044 -43.355 1.00 75.75 280 LYS A O 1
ATOM 2211 N N . THR A 1 281 ? 26.099 2.099 -44.233 1.00 71.31 281 THR A N 1
ATOM 2212 C CA . THR A 1 281 ? 25.155 2.678 -43.260 1.00 71.31 281 THR A CA 1
ATOM 2213 C C . THR A 1 281 ? 25.319 2.054 -41.873 1.00 71.31 281 THR A C 1
ATOM 2215 O O . THR A 1 281 ? 25.294 2.777 -40.879 1.00 71.31 281 THR A O 1
ATOM 2218 N N . LEU A 1 282 ? 25.625 0.754 -41.786 1.00 70.56 282 LEU A N 1
ATOM 2219 C CA . LEU A 1 282 ? 26.008 0.097 -40.529 1.00 70.56 282 LEU A CA 1
ATOM 2220 C C . LEU A 1 282 ? 27.338 0.629 -39.970 1.00 70.56 282 LEU A C 1
ATOM 2222 O O . LEU A 1 282 ? 27.451 0.853 -38.766 1.00 70.56 282 LEU A O 1
ATOM 2226 N N . GLN A 1 283 ? 28.337 0.891 -40.820 1.00 70.81 283 GLN A N 1
ATOM 2227 C CA . GLN A 1 283 ? 29.589 1.550 -40.414 1.00 70.81 283 GLN A CA 1
ATOM 2228 C C . GLN A 1 283 ? 29.354 2.990 -39.944 1.00 70.81 283 GLN A C 1
ATOM 2230 O O . GLN A 1 283 ? 30.002 3.445 -39.002 1.00 70.81 283 GLN A O 1
ATOM 2235 N N . ALA A 1 284 ? 28.383 3.679 -40.546 1.00 65.88 284 ALA A N 1
ATOM 2236 C CA . ALA A 1 284 ? 27.891 4.981 -40.104 1.00 65.88 284 ALA A CA 1
ATOM 2237 C C . ALA A 1 284 ? 26.925 4.899 -38.898 1.00 65.88 284 ALA A C 1
ATOM 2239 O O . ALA A 1 284 ? 26.379 5.922 -38.488 1.00 65.88 284 ALA A O 1
ATOM 2240 N N . ARG A 1 285 ? 26.769 3.705 -38.300 1.00 57.88 285 ARG A N 1
ATOM 2241 C CA . ARG A 1 285 ? 25.957 3.399 -37.110 1.00 57.88 285 ARG A CA 1
ATOM 2242 C C . ARG A 1 285 ? 24.466 3.745 -37.242 1.00 57.88 285 ARG A C 1
ATOM 2244 O O . ARG A 1 285 ? 23.858 4.175 -36.267 1.00 57.88 285 ARG A O 1
ATOM 2251 N N . ALA A 1 286 ? 23.881 3.537 -38.421 1.00 68.62 286 ALA A N 1
ATOM 2252 C CA . ALA A 1 286 ? 22.428 3.569 -38.602 1.00 68.62 286 ALA A CA 1
ATOM 2253 C C . ALA A 1 286 ? 21.725 2.601 -37.630 1.00 68.62 286 ALA A C 1
ATOM 2255 O O . ALA A 1 286 ? 22.217 1.489 -37.394 1.00 68.62 286 ALA A O 1
ATOM 2256 N N . ASP A 1 287 ? 20.587 3.009 -37.066 1.00 64.62 287 ASP A N 1
ATOM 2257 C CA . ASP A 1 287 ? 19.854 2.185 -36.105 1.00 64.62 287 ASP A CA 1
ATOM 2258 C C . ASP A 1 287 ? 19.043 1.107 -36.838 1.00 64.62 287 ASP A C 1
ATOM 2260 O O . ASP A 1 287 ? 18.085 1.363 -37.569 1.00 64.62 287 ASP A O 1
ATOM 2264 N N . VAL A 1 288 ? 19.433 -0.149 -36.622 1.00 64.25 288 VAL A N 1
ATOM 2265 C CA . VAL A 1 288 ? 18.797 -1.326 -37.228 1.00 64.25 288 VAL A CA 1
ATOM 2266 C C . VAL A 1 288 ? 17.354 -1.539 -36.759 1.00 64.25 288 VAL A C 1
ATOM 2268 O O . VAL A 1 288 ? 16.588 -2.229 -37.444 1.00 64.25 288 VAL A O 1
ATOM 2271 N N . ASN A 1 289 ? 16.987 -0.966 -35.609 1.00 60.25 289 ASN A N 1
ATOM 2272 C CA . ASN A 1 289 ? 15.678 -1.103 -34.979 1.00 60.25 289 ASN A CA 1
ATOM 2273 C C . ASN A 1 289 ? 14.722 0.041 -35.326 1.00 60.25 289 ASN A C 1
ATOM 2275 O O . ASN A 1 289 ? 13.528 -0.074 -35.019 1.00 60.25 289 ASN A O 1
ATOM 2279 N N . THR A 1 290 ? 15.201 1.095 -35.996 1.00 61.66 290 THR A N 1
ATOM 2280 C CA . THR A 1 290 ? 14.340 2.179 -36.467 1.00 61.66 290 THR A CA 1
ATOM 2281 C C . THR A 1 290 ? 13.259 1.617 -37.384 1.00 61.66 290 THR A C 1
ATOM 2283 O O . THR A 1 290 ? 13.511 0.829 -38.303 1.00 61.66 290 THR A O 1
ATOM 2286 N N . LYS A 1 291 ? 12.014 2.002 -37.099 1.00 60.03 291 LYS A N 1
ATOM 2287 C CA . LYS A 1 291 ? 10.865 1.686 -37.943 1.00 60.03 291 LYS A CA 1
ATOM 2288 C C . LYS A 1 291 ? 10.721 2.783 -38.991 1.00 60.03 291 LYS A C 1
ATOM 2290 O O . LYS A 1 291 ? 10.666 3.955 -38.631 1.00 60.03 291 LYS A O 1
ATOM 2295 N N . GLY A 1 292 ? 10.629 2.402 -40.263 1.00 59.66 292 GLY A N 1
ATOM 2296 C CA . GLY A 1 292 ? 10.279 3.340 -41.331 1.00 59.66 292 GLY A CA 1
ATOM 2297 C C . GLY A 1 292 ? 8.846 3.865 -41.183 1.00 59.66 292 GLY A C 1
ATOM 2298 O O . GLY A 1 292 ? 8.078 3.375 -40.355 1.00 59.66 292 GLY A O 1
ATOM 2299 N N . GLU A 1 293 ? 8.443 4.815 -42.030 1.00 55.44 293 GLU A N 1
ATOM 2300 C CA . GLU A 1 293 ? 7.086 5.408 -42.032 1.00 55.44 293 GLU A CA 1
ATOM 2301 C C . GLU A 1 293 ? 5.957 4.367 -42.178 1.00 55.44 293 GLU A C 1
ATOM 2303 O O . GLU A 1 293 ? 4.830 4.579 -41.741 1.00 55.44 293 GLU A O 1
ATOM 2308 N N . ASN A 1 294 ? 6.269 3.203 -42.752 1.00 54.97 294 ASN A N 1
ATOM 2309 C CA . ASN A 1 294 ? 5.369 2.060 -42.901 1.00 54.97 294 ASN A CA 1
ATOM 2310 C C . ASN A 1 294 ? 5.355 1.104 -41.684 1.00 54.97 294 ASN A C 1
ATOM 2312 O O . ASN A 1 294 ? 4.700 0.062 -41.729 1.00 54.97 294 ASN A O 1
ATOM 2316 N N . GLY A 1 295 ? 6.095 1.410 -40.614 1.00 53.25 295 GLY A N 1
ATOM 2317 C CA . GLY A 1 295 ? 6.207 0.600 -39.398 1.00 53.25 295 GLY A CA 1
ATOM 2318 C C . GLY A 1 295 ? 7.140 -0.617 -39.499 1.00 53.25 295 GLY A C 1
ATOM 2319 O O . GLY A 1 295 ? 7.196 -1.418 -38.559 1.00 53.25 295 GLY A O 1
ATOM 2320 N N . TRP A 1 296 ? 7.861 -0.795 -40.613 1.00 57.09 296 TRP A N 1
ATOM 2321 C CA . TRP A 1 296 ? 8.776 -1.924 -40.817 1.00 57.09 296 TRP A CA 1
ATOM 2322 C C . TRP A 1 296 ? 10.163 -1.636 -40.248 1.00 57.09 296 TRP A C 1
ATOM 2324 O O . TRP A 1 296 ? 10.678 -0.534 -40.391 1.00 57.09 296 TRP A O 1
ATOM 2334 N N . THR A 1 297 ? 10.779 -2.653 -39.643 1.00 66.56 297 THR A N 1
ATOM 2335 C CA . THR A 1 297 ? 12.189 -2.628 -39.227 1.00 66.56 297 THR A CA 1
ATOM 2336 C C . THR A 1 297 ? 13.094 -3.142 -40.346 1.00 66.56 297 THR A C 1
ATOM 2338 O O . THR A 1 297 ? 12.642 -3.897 -41.214 1.00 66.56 297 THR A O 1
ATOM 2341 N N . THR A 1 298 ? 14.388 -2.825 -40.288 1.00 60.66 298 THR A N 1
ATOM 2342 C CA . THR A 1 298 ? 15.411 -3.269 -41.258 1.00 60.66 298 THR A CA 1
ATOM 2343 C C . THR A 1 298 ? 15.394 -4.785 -41.480 1.00 60.66 298 THR A C 1
ATOM 2345 O O . THR A 1 298 ? 15.438 -5.267 -42.610 1.00 60.66 298 THR A O 1
ATOM 2348 N N . VAL A 1 299 ? 15.220 -5.561 -40.405 1.00 62.38 299 VAL A N 1
ATOM 2349 C CA . VAL A 1 299 ? 15.143 -7.032 -40.463 1.00 62.38 299 VAL A CA 1
ATOM 2350 C C . VAL A 1 299 ? 13.884 -7.521 -41.193 1.00 62.38 299 VAL A C 1
ATOM 2352 O O . VAL A 1 299 ? 13.925 -8.544 -41.878 1.00 62.38 299 VAL A O 1
ATOM 2355 N N . LYS A 1 300 ? 12.755 -6.810 -41.071 1.00 62.59 300 LYS A N 1
ATOM 2356 C CA . LYS A 1 300 ? 11.533 -7.131 -41.827 1.00 62.59 300 LYS A CA 1
ATOM 2357 C C . LYS A 1 300 ? 11.671 -6.747 -43.298 1.00 62.59 300 LYS A C 1
ATOM 2359 O O . LYS A 1 300 ? 11.255 -7.530 -44.145 1.00 62.59 300 LYS A O 1
ATOM 2364 N N . ALA A 1 301 ? 12.286 -5.603 -43.598 1.00 63.22 301 ALA A N 1
ATOM 2365 C CA . ALA A 1 301 ? 12.539 -5.159 -44.970 1.00 63.22 301 ALA A CA 1
ATOM 2366 C C . ALA A 1 301 ? 13.433 -6.155 -45.730 1.00 63.22 301 ALA A C 1
ATOM 2368 O O . ALA A 1 301 ? 13.061 -6.595 -46.814 1.00 63.22 301 ALA A O 1
ATOM 2369 N N . ALA A 1 302 ? 14.519 -6.622 -45.104 1.00 59.59 302 ALA A N 1
ATOM 2370 C CA . ALA A 1 302 ? 15.400 -7.648 -45.670 1.00 59.59 302 ALA A CA 1
ATOM 2371 C C . ALA A 1 302 ? 14.691 -8.997 -45.915 1.00 59.59 302 ALA A C 1
ATOM 2373 O O . ALA A 1 302 ? 15.025 -9.724 -46.846 1.00 59.59 302 ALA A O 1
ATOM 2374 N N . ARG A 1 303 ? 13.692 -9.345 -45.087 1.00 62.72 303 ARG A N 1
ATOM 2375 C CA . ARG A 1 303 ? 12.899 -10.583 -45.219 1.00 62.72 303 ARG A CA 1
ATOM 2376 C C . ARG A 1 303 ? 11.761 -10.494 -46.237 1.00 62.72 303 ARG A C 1
ATOM 2378 O O . ARG A 1 303 ? 11.297 -11.532 -46.695 1.00 62.72 303 ARG A O 1
ATOM 2385 N N . GLY A 1 304 ? 11.294 -9.289 -46.563 1.00 55.97 304 GLY A N 1
ATOM 2386 C CA . GLY A 1 304 ? 10.252 -9.058 -47.569 1.00 55.97 304 GLY A CA 1
ATOM 2387 C C . GLY A 1 304 ? 10.735 -9.241 -49.011 1.00 55.97 304 GLY A C 1
ATOM 2388 O O . GLY A 1 304 ? 9.912 -9.296 -49.923 1.00 55.97 304 GLY A O 1
ATOM 2389 N N . HIS A 1 305 ? 12.048 -9.360 -49.223 1.00 48.72 305 HIS A N 1
ATOM 2390 C CA . HIS A 1 305 ? 12.634 -9.588 -50.534 1.00 48.72 305 HIS A CA 1
ATOM 2391 C C . HIS A 1 305 ? 12.489 -11.065 -50.936 1.00 48.72 305 HIS A C 1
ATOM 2393 O O . HIS A 1 305 ? 13.300 -11.920 -50.580 1.00 48.72 305 HIS A O 1
ATOM 2399 N N . VAL A 1 306 ? 11.436 -11.377 -51.693 1.00 42.75 306 VAL A N 1
ATOM 2400 C CA . VAL A 1 306 ? 11.437 -12.548 -52.577 1.00 42.75 306 VAL A CA 1
ATOM 2401 C C . VAL A 1 306 ? 12.255 -12.135 -53.804 1.00 42.75 306 VAL A C 1
ATOM 2403 O O . VAL A 1 306 ? 11.830 -11.207 -54.494 1.00 42.75 306 VAL A O 1
ATOM 2406 N N . PRO A 1 307 ? 13.421 -12.744 -54.085 1.00 38.03 307 PRO A N 1
ATOM 2407 C CA . PRO A 1 307 ? 14.196 -12.379 -55.264 1.00 38.03 307 PRO A CA 1
ATOM 2408 C C . PRO A 1 307 ? 13.337 -12.589 -56.523 1.00 38.03 307 PRO A C 1
ATOM 2410 O O . PRO A 1 307 ? 12.709 -13.646 -56.658 1.00 38.03 307 PRO A O 1
ATOM 2413 N N . PRO A 1 308 ? 13.274 -11.620 -57.455 1.00 36.81 308 PRO A N 1
ATOM 2414 C CA . PRO A 1 308 ? 12.600 -11.840 -58.721 1.00 36.81 308 PRO A CA 1
ATOM 2415 C C . PRO A 1 308 ? 13.386 -12.890 -59.511 1.00 36.81 308 PRO A C 1
ATOM 2417 O O . PRO A 1 308 ? 14.533 -12.659 -59.871 1.00 36.81 308 PRO A O 1
ATOM 2420 N N . ASN A 1 309 ? 12.752 -14.042 -59.749 1.00 34.28 309 ASN A N 1
ATOM 2421 C CA . ASN A 1 309 ? 13.074 -15.026 -60.786 1.00 34.28 309 ASN A CA 1
ATOM 2422 C C . ASN A 1 309 ? 14.567 -15.196 -61.135 1.00 34.28 309 ASN A C 1
ATOM 2424 O O . ASN A 1 309 ? 15.078 -14.545 -62.043 1.00 34.28 309 ASN A O 1
ATOM 2428 N N . LEU A 1 310 ? 15.202 -16.233 -60.585 1.00 30.30 310 LEU A N 1
ATOM 2429 C CA . LEU A 1 310 ? 16.152 -17.006 -61.390 1.00 30.30 310 LEU A CA 1
ATOM 2430 C C . LEU A 1 310 ? 15.349 -18.001 -62.232 1.00 30.30 310 LEU A C 1
ATOM 2432 O O . LEU A 1 310 ? 15.238 -19.179 -61.910 1.00 30.30 310 LEU A O 1
ATOM 2436 N N . GLY A 1 311 ? 14.724 -17.483 -63.287 1.00 34.50 311 GLY A N 1
ATOM 2437 C CA . GLY A 1 311 ? 14.401 -18.285 -64.456 1.00 34.50 311 GLY A CA 1
ATOM 2438 C C . GLY A 1 311 ? 15.558 -18.154 -65.433 1.00 34.50 311 GLY A C 1
ATOM 2439 O O . GLY A 1 311 ? 15.634 -17.119 -66.085 1.00 34.50 311 GLY A O 1
ATOM 2440 N N . VAL A 1 312 ? 16.488 -19.114 -65.427 1.00 34.09 312 VAL A N 1
ATOM 2441 C CA . VAL A 1 312 ? 16.786 -20.119 -66.475 1.00 34.09 312 VAL A CA 1
ATOM 2442 C C . VAL A 1 312 ? 17.670 -21.189 -65.833 1.00 34.09 312 VAL A C 1
ATOM 2444 O O . VAL A 1 312 ? 18.621 -20.797 -65.122 1.00 34.09 312 VAL A O 1
#

Organism: NCBI:txid412755